Protein AF-A0A2S8RAQ9-F1 (afdb_monomer)

Organism: NCBI:txid1677857

Structure (mmCIF, N/CA/C/O backbone):
data_AF-A0A2S8RAQ9-F1
#
_entry.id   AF-A0A2S8RAQ9-F1
#
loop_
_atom_site.group_PDB
_atom_site.id
_atom_site.type_symbol
_atom_site.label_atom_id
_atom_site.label_alt_id
_atom_site.label_comp_id
_atom_site.label_asym_id
_atom_site.label_entity_id
_atom_site.label_seq_id
_atom_site.pdbx_PDB_ins_code
_atom_site.Cartn_x
_atom_site.Cartn_y
_atom_site.Cartn_z
_atom_site.occupancy
_atom_site.B_iso_or_equiv
_atom_site.auth_seq_id
_atom_site.auth_comp_id
_atom_site.auth_asym_id
_atom_site.auth_atom_id
_atom_site.pdbx_PDB_model_num
ATOM 1 N N . MET A 1 1 ? -43.864 -42.218 4.769 1.00 65.19 1 MET A N 1
ATOM 2 C CA . MET A 1 1 ? -42.475 -41.964 5.238 1.00 65.19 1 MET A CA 1
ATOM 3 C C . MET A 1 1 ? -41.419 -42.006 4.121 1.00 65.19 1 MET A C 1
ATOM 5 O O . MET A 1 1 ? -40.574 -41.120 4.091 1.00 65.19 1 MET A O 1
ATOM 9 N N . LYS A 1 2 ? -41.466 -42.962 3.172 1.00 78.12 2 LYS A N 1
ATOM 10 C CA . LYS A 1 2 ? -40.503 -43.054 2.046 1.00 78.12 2 LYS A CA 1
ATOM 11 C C . LYS A 1 2 ? -40.447 -41.803 1.148 1.00 78.12 2 LYS A C 1
ATOM 13 O O . LYS A 1 2 ? -39.358 -41.382 0.782 1.00 78.12 2 LYS A O 1
ATOM 18 N N . THR A 1 3 ? -41.585 -41.180 0.842 1.00 83.50 3 THR A N 1
ATOM 19 C CA . THR A 1 3 ? -41.654 -40.000 -0.045 1.00 83.50 3 THR A CA 1
ATOM 20 C C . THR A 1 3 ? -40.969 -38.771 0.556 1.00 83.50 3 THR A C 1
ATOM 22 O O . THR A 1 3 ? -40.212 -38.098 -0.130 1.00 83.50 3 THR A O 1
ATOM 25 N N . ARG A 1 4 ? -41.137 -38.536 1.867 1.00 83.06 4 ARG A N 1
ATOM 26 C CA . ARG A 1 4 ? -40.474 -37.428 2.577 1.00 83.06 4 ARG A CA 1
ATOM 27 C C . ARG A 1 4 ? -38.948 -37.574 2.569 1.00 83.06 4 ARG A C 1
ATOM 29 O O . ARG A 1 4 ? -38.259 -36.603 2.298 1.00 83.06 4 ARG A O 1
ATOM 36 N N . LYS A 1 5 ? -38.422 -38.792 2.774 1.00 84.81 5 LYS A N 1
ATOM 37 C CA . LYS A 1 5 ? -36.971 -39.057 2.707 1.00 84.81 5 LYS A CA 1
ATOM 38 C C . LYS A 1 5 ? -36.386 -38.786 1.313 1.00 84.81 5 LYS A C 1
ATOM 40 O O . LYS A 1 5 ? -35.294 -38.242 1.221 1.00 84.81 5 LYS A O 1
ATOM 45 N N . LYS A 1 6 ? -37.118 -39.118 0.241 1.00 86.00 6 LYS A N 1
ATOM 46 C CA . LYS A 1 6 ? -36.695 -38.836 -1.143 1.00 86.00 6 LYS A CA 1
ATOM 47 C C . LYS A 1 6 ? -36.661 -37.337 -1.451 1.00 86.00 6 LYS A C 1
ATOM 49 O O . LYS A 1 6 ? -35.699 -36.877 -2.049 1.00 86.00 6 LYS A O 1
ATOM 54 N N . ILE A 1 7 ? -37.674 -36.589 -1.008 1.00 89.12 7 ILE A N 1
ATOM 55 C CA . ILE A 1 7 ? -37.733 -35.131 -1.195 1.00 89.12 7 ILE A CA 1
ATOM 56 C C . ILE A 1 7 ? -36.578 -34.447 -0.452 1.00 89.12 7 ILE A C 1
ATOM 58 O O . ILE A 1 7 ? -35.885 -33.624 -1.036 1.00 89.12 7 ILE A O 1
ATOM 62 N N . VAL A 1 8 ? -36.317 -34.835 0.801 1.00 87.69 8 VAL A N 1
ATOM 63 C CA . VAL A 1 8 ? -35.205 -34.277 1.591 1.00 87.69 8 VAL A CA 1
ATOM 64 C C . VAL A 1 8 ? -33.848 -34.573 0.945 1.00 87.69 8 VAL A C 1
ATOM 66 O O . VAL A 1 8 ? -33.023 -33.671 0.841 1.00 87.69 8 VAL A O 1
ATOM 69 N N . ALA A 1 9 ? -33.624 -35.799 0.459 1.00 87.75 9 ALA A N 1
ATOM 70 C CA . ALA A 1 9 ? -32.389 -36.144 -0.243 1.00 87.75 9 ALA A CA 1
ATOM 71 C C . ALA A 1 9 ? -32.202 -35.315 -1.526 1.00 87.75 9 ALA A C 1
ATOM 73 O O . ALA A 1 9 ? -31.120 -34.787 -1.747 1.00 87.75 9 ALA A O 1
ATOM 74 N N . MET A 1 10 ? -33.261 -35.139 -2.324 1.00 91.06 10 MET A N 1
ATOM 75 C CA . MET A 1 10 ? -33.218 -34.347 -3.559 1.00 91.06 10 MET A CA 1
ATOM 76 C C . MET A 1 10 ? -32.916 -32.864 -3.294 1.00 91.06 10 MET A C 1
ATOM 78 O O . MET A 1 10 ? -32.117 -32.268 -4.011 1.00 91.06 10 MET A O 1
ATOM 82 N N . LEU A 1 11 ? -33.506 -32.284 -2.243 1.00 89.94 11 LEU A N 1
ATOM 83 C CA . LEU A 1 11 ? -33.225 -30.906 -1.826 1.00 89.94 11 LEU A CA 1
ATOM 84 C C . LEU A 1 11 ? -31.778 -30.737 -1.345 1.00 89.94 11 LEU A C 1
ATOM 86 O O . LEU A 1 11 ? -31.137 -29.752 -1.698 1.00 89.94 11 LEU A O 1
ATOM 90 N N . LEU A 1 12 ? -31.243 -31.708 -0.597 1.00 87.69 12 LEU A N 1
ATOM 91 C CA . LEU A 1 12 ? -29.836 -31.713 -0.183 1.00 87.69 12 LEU A CA 1
ATOM 92 C C . LEU A 1 12 ? -28.890 -31.789 -1.385 1.00 87.69 12 LEU A C 1
ATOM 94 O O . LEU A 1 12 ? -27.921 -31.040 -1.438 1.00 87.69 12 LEU A O 1
ATOM 98 N N . THR A 1 13 ? -29.173 -32.647 -2.369 1.00 88.62 13 THR A N 1
ATOM 99 C CA . THR A 1 13 ? -28.348 -32.738 -3.584 1.00 88.62 13 THR A CA 1
ATOM 100 C C . THR A 1 13 ? -28.379 -31.435 -4.380 1.00 88.62 13 THR A C 1
ATOM 102 O O . THR A 1 13 ? -27.329 -30.965 -4.807 1.00 88.62 13 THR A O 1
ATOM 105 N N . LEU A 1 14 ? -29.555 -30.818 -4.534 1.00 89.44 14 LEU A N 1
ATOM 106 C CA . LEU A 1 14 ? -29.687 -29.526 -5.209 1.00 89.44 14 LEU A CA 1
ATOM 107 C C . LEU A 1 14 ? -28.897 -28.429 -4.482 1.00 89.44 14 LEU A C 1
ATOM 109 O O . LEU A 1 14 ? -28.189 -27.665 -5.127 1.00 89.44 14 LEU A O 1
ATOM 113 N N . LEU A 1 15 ? -28.963 -28.388 -3.149 1.00 88.12 15 LEU A N 1
ATOM 114 C CA . LEU A 1 15 ? -28.221 -27.417 -2.346 1.00 88.12 15 LEU A CA 1
ATOM 115 C C . LEU A 1 15 ? -26.703 -27.588 -2.507 1.00 88.12 15 LEU A C 1
ATOM 117 O O . LEU A 1 15 ? -26.005 -26.599 -2.701 1.00 88.12 15 LEU A O 1
ATOM 121 N N . VAL A 1 16 ? -26.198 -28.826 -2.514 1.00 86.75 16 VAL A N 1
ATOM 122 C CA . VAL A 1 16 ? -24.772 -29.109 -2.760 1.00 86.75 16 VAL A CA 1
ATOM 123 C C . VAL A 1 16 ? -24.348 -28.667 -4.163 1.00 86.75 16 VAL A C 1
ATOM 125 O O . VAL A 1 16 ? -23.303 -28.038 -4.306 1.00 86.75 16 VAL A O 1
ATOM 128 N N . VAL A 1 17 ? -25.160 -28.935 -5.192 1.00 86.31 17 VAL A N 1
ATOM 129 C CA . VAL A 1 17 ? -24.875 -28.492 -6.568 1.00 86.31 17 VAL A CA 1
ATOM 130 C C . VAL A 1 17 ? -24.874 -26.965 -6.672 1.00 86.31 17 VAL A C 1
ATOM 132 O O . VAL A 1 17 ? -23.982 -26.410 -7.306 1.00 86.31 17 VAL A O 1
ATOM 135 N N . CYS A 1 18 ? -25.812 -26.273 -6.019 1.00 85.00 18 CYS A N 1
ATOM 136 C CA . CYS A 1 18 ? -25.839 -24.809 -5.991 1.00 85.00 18 CYS A CA 1
ATOM 137 C C . CYS A 1 18 ? -24.606 -24.225 -5.287 1.00 85.00 18 CYS A C 1
ATOM 139 O O . CYS A 1 18 ? -24.001 -23.290 -5.805 1.00 85.00 18 CYS A O 1
ATOM 141 N N . VAL A 1 19 ? -24.200 -24.793 -4.145 1.00 81.19 19 VAL A N 1
ATOM 142 C CA . VAL A 1 19 ? -23.005 -24.348 -3.410 1.00 81.19 19 VAL A CA 1
ATOM 143 C C . VAL A 1 19 ? -21.745 -24.567 -4.252 1.00 81.19 19 VAL A C 1
ATOM 145 O O . VAL A 1 19 ? -20.990 -23.623 -4.469 1.00 81.19 19 VAL A O 1
ATOM 148 N N . LEU A 1 20 ? -21.543 -25.763 -4.813 1.00 79.38 20 LEU A N 1
ATOM 149 C CA . LEU A 1 20 ? -20.386 -26.044 -5.674 1.00 79.38 20 LEU A CA 1
ATOM 150 C C . LEU A 1 20 ? -20.381 -25.184 -6.945 1.00 79.38 20 LEU A C 1
ATOM 152 O O . LEU A 1 20 ? -19.330 -24.689 -7.344 1.00 79.38 20 LEU A O 1
ATOM 156 N N . GLY A 1 21 ? -21.551 -24.963 -7.549 1.00 74.88 21 GLY A N 1
ATOM 157 C CA . GLY A 1 21 ? -21.710 -24.084 -8.705 1.00 74.88 21 GLY A CA 1
ATOM 158 C C . GLY A 1 21 ? -21.347 -22.632 -8.391 1.00 74.88 21 GLY A C 1
ATOM 159 O O . GLY A 1 21 ? -20.636 -22.008 -9.173 1.00 74.88 21 GLY A O 1
ATOM 160 N N . SER A 1 22 ? -21.771 -22.112 -7.231 1.00 72.38 22 SER A N 1
ATOM 161 C CA . SER A 1 22 ? -21.399 -20.760 -6.794 1.00 72.38 22 SER A CA 1
ATOM 162 C C . SER A 1 22 ? -19.897 -20.617 -6.555 1.00 72.38 22 SER A C 1
ATOM 164 O O . SER A 1 22 ? -19.314 -19.653 -7.037 1.00 72.38 22 SER A O 1
ATOM 166 N N . ILE A 1 23 ? -19.256 -21.608 -5.920 1.00 72.75 23 ILE A N 1
ATOM 167 C CA . ILE A 1 23 ? -17.802 -21.616 -5.704 1.00 72.75 23 ILE A CA 1
ATOM 168 C C . ILE A 1 23 ? -17.073 -21.597 -7.052 1.00 72.75 23 ILE A C 1
ATOM 170 O O . ILE A 1 23 ? -16.227 -20.737 -7.280 1.00 72.75 23 ILE A O 1
ATOM 174 N N . PHE A 1 24 ? -17.450 -22.485 -7.976 1.00 71.50 24 PHE A N 1
ATOM 175 C CA . PHE A 1 24 ? -16.822 -22.566 -9.296 1.00 71.50 24 PHE A CA 1
ATOM 176 C C . PHE A 1 24 ? -16.966 -21.265 -10.098 1.00 71.50 24 PHE A C 1
ATOM 178 O O . PHE A 1 24 ? -15.998 -20.804 -10.702 1.00 71.50 24 PHE A O 1
ATOM 185 N N . LEU A 1 25 ? -18.151 -20.642 -10.069 1.00 62.09 25 LEU A N 1
ATOM 186 C CA . LEU A 1 25 ? -18.385 -19.371 -10.750 1.00 62.09 25 LEU A CA 1
ATOM 187 C C . LEU A 1 25 ? -17.529 -18.247 -10.148 1.00 62.09 25 LEU A C 1
ATOM 189 O O . LEU A 1 25 ? -16.914 -17.504 -10.906 1.00 62.09 25 LEU A O 1
ATOM 193 N N . THR A 1 26 ? -17.429 -18.170 -8.814 1.00 65.44 26 THR A N 1
ATOM 194 C CA . THR A 1 26 ? -16.569 -17.178 -8.146 1.00 65.44 26 THR A CA 1
ATOM 195 C C . THR A 1 26 ? -15.088 -17.375 -8.467 1.00 65.44 26 THR A C 1
ATOM 197 O O . THR A 1 26 ? -14.383 -16.402 -8.705 1.00 65.44 26 THR A O 1
ATOM 200 N N . THR A 1 27 ? -14.607 -18.621 -8.559 1.00 66.75 27 THR A N 1
ATOM 201 C CA . THR A 1 27 ? -13.206 -18.895 -8.918 1.00 66.75 27 THR A CA 1
ATOM 202 C C . THR A 1 27 ? -12.886 -18.437 -10.342 1.00 66.75 27 THR A C 1
ATOM 204 O O . THR A 1 27 ? -11.851 -17.812 -10.562 1.00 66.75 27 THR A O 1
ATOM 207 N N . LEU A 1 28 ? -13.783 -18.695 -11.302 1.00 63.06 28 LEU A N 1
ATOM 208 C CA . LEU A 1 28 ? -13.595 -18.269 -12.692 1.00 63.06 28 LEU A CA 1
ATOM 209 C C . LEU A 1 28 ? -13.577 -16.744 -12.841 1.00 63.06 28 LEU A C 1
ATOM 211 O O . LEU A 1 28 ? -12.737 -16.218 -13.571 1.00 63.06 28 LEU A O 1
ATOM 215 N N . THR A 1 29 ? -14.474 -16.029 -12.153 1.00 63.75 29 THR A N 1
ATOM 216 C CA . THR A 1 29 ? -14.504 -14.560 -12.212 1.00 63.75 29 THR A CA 1
ATOM 217 C C . THR A 1 29 ? -13.233 -13.955 -11.622 1.00 63.75 29 THR A C 1
ATOM 219 O O . THR A 1 29 ? -12.607 -13.124 -12.277 1.00 63.75 29 THR A O 1
ATOM 222 N N . THR A 1 30 ? -12.785 -14.439 -10.457 1.00 65.69 30 THR A N 1
ATOM 223 C CA . THR A 1 30 ? -11.563 -13.946 -9.804 1.00 65.69 30 THR A CA 1
ATOM 224 C C . THR A 1 30 ? -10.313 -14.211 -10.645 1.00 65.69 30 THR A C 1
ATOM 226 O O . THR A 1 30 ? -9.451 -13.341 -10.731 1.00 65.69 30 THR A O 1
ATOM 229 N N . GLN A 1 31 ? -10.218 -15.367 -11.312 1.00 68.50 31 GLN A N 1
ATOM 230 C CA . GLN A 1 31 ? -9.084 -15.668 -12.193 1.00 68.50 31 GLN A CA 1
ATOM 231 C C . GLN A 1 31 ? -9.046 -14.737 -13.416 1.00 68.50 31 GLN A C 1
ATOM 233 O O . GLN A 1 31 ? -7.986 -14.234 -13.774 1.00 68.50 31 GLN A O 1
ATOM 238 N N . SER A 1 32 ? -10.204 -14.451 -14.025 1.00 73.12 32 SER A N 1
ATOM 239 C CA . SER A 1 32 ? -10.272 -13.556 -15.189 1.00 73.12 32 SER A CA 1
ATOM 240 C C . SER A 1 32 ? -9.899 -12.103 -14.869 1.00 73.12 32 SER A C 1
ATOM 242 O O . SER A 1 32 ? -9.271 -11.433 -15.690 1.00 73.12 32 SER A O 1
ATOM 244 N N . GLU A 1 33 ? -10.258 -11.617 -13.677 1.00 70.94 33 GLU A N 1
ATOM 245 C CA . GLU A 1 33 ? -9.860 -10.285 -13.216 1.00 70.94 33 GLU A CA 1
ATOM 246 C C . GLU A 1 33 ? -8.367 -10.247 -12.881 1.00 70.94 33 GLU A C 1
ATOM 248 O O . GLU A 1 33 ? -7.674 -9.332 -13.321 1.00 70.94 33 GLU A O 1
ATOM 253 N N . ASP A 1 34 ? -7.847 -11.264 -12.187 1.00 74.69 34 ASP A N 1
ATOM 254 C CA . ASP A 1 34 ? -6.421 -11.372 -11.864 1.00 74.69 34 ASP A CA 1
ATOM 255 C C . ASP A 1 34 ? -5.527 -11.313 -13.111 1.00 74.69 34 ASP A C 1
ATOM 257 O O . ASP A 1 34 ? -4.574 -10.530 -13.169 1.00 74.69 34 ASP A O 1
ATOM 261 N N . ASP A 1 35 ? -5.895 -12.067 -14.148 1.00 82.19 35 ASP A N 1
ATOM 262 C CA . ASP A 1 35 ? -5.195 -12.064 -15.431 1.00 82.19 35 ASP A CA 1
ATOM 263 C C . ASP A 1 35 ? -5.210 -10.672 -16.088 1.00 82.19 35 ASP A C 1
ATOM 265 O O . ASP A 1 35 ? -4.231 -10.273 -16.727 1.00 82.19 35 ASP A O 1
ATOM 269 N N . SER A 1 36 ? -6.287 -9.897 -15.909 1.00 88.62 36 SER A N 1
ATOM 270 C CA . SER A 1 36 ? -6.400 -8.532 -16.438 1.00 88.62 36 SER A CA 1
ATOM 271 C C . SER A 1 36 ? -5.459 -7.558 -15.728 1.00 88.62 36 SER A C 1
ATOM 273 O O . SER A 1 36 ? -4.727 -6.826 -16.396 1.00 88.62 36 SER A O 1
ATOM 275 N N . TYR A 1 37 ? -5.441 -7.550 -14.393 1.00 89.75 37 TYR A N 1
ATOM 276 C CA . TYR A 1 37 ? -4.541 -6.690 -13.615 1.00 89.75 37 TYR A CA 1
ATOM 277 C C . TYR A 1 37 ? -3.073 -7.025 -13.893 1.00 89.75 37 TYR A C 1
ATOM 279 O O . TYR A 1 37 ? -2.284 -6.145 -14.244 1.00 89.75 37 TYR A O 1
ATOM 287 N N . ARG A 1 38 ? -2.709 -8.311 -13.842 1.00 92.62 38 ARG A N 1
ATOM 288 C CA . ARG A 1 38 ? -1.349 -8.763 -14.160 1.00 92.62 38 ARG A CA 1
ATOM 289 C C . ARG A 1 38 ? -0.923 -8.345 -15.564 1.00 92.62 38 ARG A C 1
ATOM 291 O O . ARG A 1 38 ? 0.207 -7.903 -15.765 1.00 92.62 38 ARG A O 1
ATOM 298 N N . LYS A 1 39 ? -1.822 -8.466 -16.543 1.00 94.56 39 LYS A N 1
ATOM 299 C CA . LYS A 1 39 ? -1.558 -8.050 -17.922 1.00 94.56 39 LYS A CA 1
ATOM 300 C C . LYS A 1 39 ? -1.294 -6.547 -18.016 1.00 94.56 39 LYS A C 1
ATOM 302 O O . LYS A 1 39 ? -0.293 -6.167 -18.615 1.00 94.56 39 LYS A O 1
ATOM 307 N N . ILE A 1 40 ? -2.142 -5.712 -17.410 1.00 95.75 40 ILE A N 1
ATOM 308 C CA . ILE A 1 40 ? -1.961 -4.251 -17.406 1.00 95.75 40 ILE A CA 1
ATOM 309 C C . ILE A 1 40 ? -0.618 -3.883 -16.766 1.00 95.75 40 ILE A C 1
ATOM 311 O O . ILE A 1 40 ? 0.139 -3.095 -17.335 1.00 95.75 40 ILE A O 1
ATOM 315 N N . PHE A 1 41 ? -0.293 -4.492 -15.625 1.00 96.62 41 PHE A N 1
ATOM 316 C CA . PHE A 1 41 ? 0.982 -4.279 -14.951 1.00 96.62 41 PHE A CA 1
ATOM 317 C C . PHE A 1 41 ? 2.173 -4.645 -15.843 1.00 96.62 41 PHE A C 1
ATOM 319 O O . PHE A 1 41 ? 3.049 -3.815 -16.079 1.00 96.62 41 PHE A O 1
ATOM 326 N N . ASN A 1 42 ? 2.174 -5.853 -16.413 1.00 96.69 42 ASN A N 1
ATOM 327 C CA . ASN A 1 42 ? 3.250 -6.322 -17.285 1.00 96.69 42 ASN A CA 1
ATOM 328 C C . ASN A 1 42 ? 3.420 -5.431 -18.525 1.00 96.69 42 ASN A C 1
ATOM 330 O O . ASN A 1 42 ? 4.545 -5.138 -18.923 1.00 96.69 42 ASN A O 1
ATOM 334 N N . GLU A 1 43 ? 2.322 -4.952 -19.117 1.00 97.62 43 GLU A N 1
ATOM 335 C CA . GLU A 1 43 ? 2.373 -4.004 -20.235 1.00 97.62 43 GLU A CA 1
ATOM 336 C C . GLU A 1 43 ? 3.046 -2.681 -19.841 1.00 97.62 43 GLU A C 1
ATOM 338 O O . GLU A 1 43 ? 3.823 -2.133 -20.626 1.00 97.62 43 GLU A O 1
ATOM 343 N N . LYS A 1 44 ? 2.779 -2.161 -18.635 1.00 97.50 44 LYS A N 1
ATOM 344 C CA . LYS A 1 44 ? 3.442 -0.953 -18.117 1.00 97.50 44 LYS A CA 1
ATOM 345 C C . LYS A 1 44 ? 4.925 -1.188 -17.842 1.00 97.50 44 LYS A C 1
ATOM 347 O O . LYS A 1 44 ? 5.744 -0.366 -18.249 1.00 97.50 44 LYS A O 1
ATOM 352 N N . ILE A 1 45 ? 5.277 -2.324 -17.236 1.00 97.75 45 ILE A N 1
ATOM 353 C CA . ILE A 1 45 ? 6.673 -2.711 -16.996 1.00 97.75 45 ILE A CA 1
ATOM 354 C C . ILE A 1 45 ? 7.460 -2.798 -18.304 1.00 97.75 45 ILE A C 1
ATOM 356 O O . ILE A 1 45 ? 8.548 -2.233 -18.401 1.00 97.75 45 ILE A O 1
ATOM 360 N N . GLU A 1 46 ? 6.929 -3.468 -19.326 1.00 97.56 46 GLU A N 1
ATOM 361 C CA . GLU A 1 46 ? 7.650 -3.619 -20.592 1.00 97.56 46 GLU A CA 1
ATOM 362 C C . GLU A 1 46 ? 7.799 -2.288 -21.338 1.00 97.56 46 GLU A C 1
ATOM 364 O O . GLU A 1 46 ? 8.890 -1.993 -21.832 1.00 97.56 46 GLU A O 1
ATOM 369 N N . LYS A 1 47 ? 6.769 -1.429 -21.332 1.00 97.19 47 LYS A N 1
ATOM 370 C CA . LYS A 1 47 ? 6.877 -0.061 -21.872 1.00 97.19 47 LYS A CA 1
ATOM 371 C C . LYS A 1 47 ? 7.956 0.751 -21.159 1.00 97.19 47 LYS A C 1
ATOM 373 O O . LYS A 1 47 ? 8.761 1.412 -21.811 1.00 97.19 47 LYS A O 1
ATOM 378 N N . TRP A 1 48 ? 8.009 0.674 -19.832 1.00 96.38 48 TRP A N 1
ATOM 379 C CA . TRP A 1 48 ? 9.027 1.358 -19.040 1.00 96.38 48 TRP A CA 1
ATOM 380 C C . TRP A 1 48 ? 10.441 0.839 -19.324 1.00 96.38 48 TRP A C 1
ATOM 382 O O . TRP A 1 48 ? 11.362 1.633 -19.533 1.00 96.38 48 TRP A O 1
ATOM 392 N N . LYS A 1 49 ? 10.622 -0.484 -19.412 1.00 95.44 49 LYS A N 1
ATOM 393 C CA . LYS A 1 49 ? 11.900 -1.099 -19.802 1.00 95.44 49 LYS A CA 1
ATOM 394 C C . LYS A 1 49 ? 12.347 -0.645 -21.186 1.00 95.44 49 LYS A C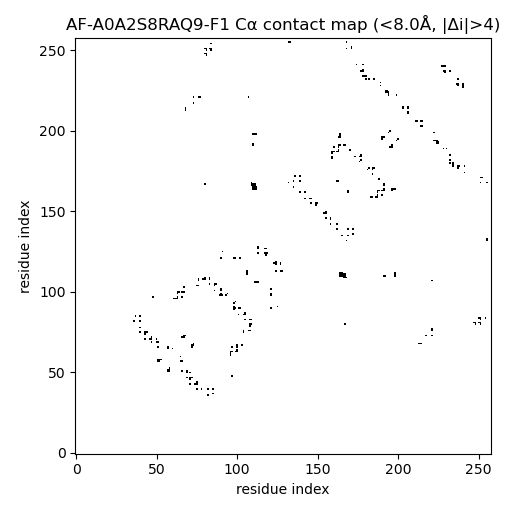 1
ATOM 396 O O . LYS A 1 49 ? 13.521 -0.334 -21.379 1.00 95.44 49 LYS A O 1
ATOM 401 N N . GLU A 1 50 ? 11.434 -0.610 -22.151 1.00 95.81 50 GLU A N 1
ATOM 402 C CA . GLU A 1 50 ? 11.720 -0.143 -23.507 1.00 95.81 50 GLU A CA 1
ATOM 403 C C . GLU A 1 50 ? 12.141 1.333 -23.517 1.00 95.81 50 GLU A C 1
ATOM 405 O O . GLU A 1 50 ? 13.175 1.668 -24.099 1.00 95.81 50 GLU A O 1
ATOM 410 N N . ALA A 1 51 ? 11.418 2.200 -22.803 1.00 92.81 51 ALA A N 1
ATOM 411 C CA . ALA A 1 51 ? 11.768 3.613 -22.666 1.00 92.81 51 ALA A CA 1
ATOM 412 C C . ALA A 1 51 ? 13.161 3.810 -22.040 1.00 92.81 51 ALA A C 1
ATOM 414 O O . ALA A 1 51 ? 13.966 4.597 -22.545 1.00 92.81 51 ALA A O 1
ATOM 415 N N . CYS A 1 52 ? 13.490 3.044 -20.995 1.00 91.94 52 CYS A N 1
ATOM 416 C CA . CYS A 1 52 ? 14.811 3.071 -20.364 1.00 91.94 52 CYS A CA 1
ATOM 417 C C . CYS A 1 52 ? 15.926 2.615 -21.317 1.00 91.94 52 CYS A C 1
ATOM 419 O O . CYS A 1 52 ? 16.974 3.254 -21.385 1.00 91.94 52 CYS A O 1
ATOM 421 N N . ARG A 1 53 ? 15.704 1.533 -22.077 1.00 91.44 53 ARG A N 1
ATOM 422 C CA . ARG A 1 53 ? 16.679 1.005 -23.052 1.00 91.44 53 ARG A CA 1
ATOM 423 C C . ARG A 1 53 ? 16.922 1.968 -24.212 1.00 91.44 53 ARG A C 1
ATOM 425 O O . ARG A 1 53 ? 18.055 2.098 -24.665 1.00 91.44 53 ARG A O 1
ATOM 432 N N . ASN A 1 54 ? 15.874 2.648 -24.672 1.00 91.44 54 ASN A N 1
ATOM 433 C CA . ASN A 1 54 ? 15.952 3.601 -25.778 1.00 91.44 54 ASN A CA 1
ATOM 434 C C . ASN A 1 54 ? 16.536 4.959 -25.355 1.00 91.44 54 ASN A C 1
ATOM 436 O O . ASN A 1 54 ? 16.896 5.774 -26.207 1.00 91.44 54 ASN A O 1
ATOM 440 N N . ASN A 1 55 ? 16.674 5.207 -24.050 1.00 88.75 55 ASN A N 1
ATOM 441 C CA . ASN A 1 55 ? 17.298 6.405 -23.515 1.00 88.75 55 ASN A CA 1
ATOM 442 C C . ASN A 1 55 ? 18.766 6.138 -23.152 1.00 88.75 55 ASN A C 1
ATOM 444 O O . ASN A 1 55 ? 19.079 5.637 -22.073 1.00 88.75 55 ASN A O 1
ATOM 448 N N . SER A 1 56 ? 19.677 6.552 -24.036 1.00 83.12 56 SER A N 1
ATOM 449 C CA . SER A 1 56 ? 21.125 6.346 -23.877 1.00 83.12 56 SER A CA 1
ATOM 450 C C . SER A 1 56 ? 21.719 6.961 -22.609 1.00 83.12 56 SER A C 1
ATOM 452 O O . SER A 1 56 ? 22.771 6.517 -22.153 1.00 83.12 56 SER A O 1
ATOM 454 N N . LYS A 1 57 ? 21.066 7.972 -22.019 1.00 82.31 57 LYS A N 1
ATOM 455 C CA . LYS A 1 57 ? 21.490 8.522 -20.729 1.00 82.31 57 LYS A CA 1
ATOM 456 C C . LYS A 1 57 ? 21.155 7.558 -19.598 1.00 82.31 57 LYS A C 1
ATOM 458 O O . LYS A 1 57 ? 21.983 7.382 -18.724 1.00 82.31 57 LYS A O 1
ATOM 463 N N . ILE A 1 58 ? 19.985 6.919 -19.627 1.00 80.25 58 ILE A N 1
ATOM 464 C CA . ILE A 1 58 ? 19.503 6.021 -18.566 1.00 80.25 58 ILE A CA 1
ATOM 465 C C . ILE A 1 58 ? 20.190 4.655 -18.644 1.00 80.25 58 ILE A C 1
ATOM 467 O O . ILE A 1 58 ? 20.650 4.138 -17.628 1.00 80.25 58 ILE A O 1
ATOM 471 N N . SER A 1 59 ? 20.320 4.099 -19.851 1.00 74.75 59 SER A N 1
ATOM 472 C CA . SER A 1 59 ? 20.814 2.735 -20.081 1.00 74.75 59 SER A CA 1
ATOM 473 C C . SER A 1 59 ? 22.256 2.483 -19.618 1.00 74.75 59 SER A C 1
ATOM 475 O O . SER A 1 59 ? 22.683 1.334 -19.550 1.00 74.75 59 SER A O 1
ATOM 477 N N . LEU A 1 60 ? 23.026 3.542 -19.350 1.00 75.19 60 LEU A N 1
ATOM 478 C CA . LEU A 1 60 ? 24.419 3.462 -18.902 1.00 75.19 60 LEU A CA 1
ATOM 479 C C . LEU A 1 60 ? 24.568 3.450 -17.373 1.00 75.19 60 LEU A C 1
ATOM 481 O O . LEU A 1 60 ? 25.673 3.236 -16.876 1.00 75.19 60 LEU A O 1
ATOM 485 N N . TYR A 1 61 ? 23.489 3.679 -16.621 1.00 74.31 61 TYR A N 1
ATOM 486 C CA . TYR A 1 61 ? 23.544 3.706 -15.164 1.00 74.31 61 TYR A CA 1
ATOM 487 C C . TYR A 1 61 ? 23.342 2.322 -14.545 1.00 74.31 61 TYR A C 1
ATOM 489 O O . TYR A 1 61 ? 22.456 1.558 -14.932 1.00 74.31 61 TYR A O 1
ATOM 497 N N . SER A 1 62 ? 24.144 2.042 -13.517 1.00 70.38 62 SER A N 1
ATOM 498 C CA . SER A 1 62 ? 24.127 0.804 -12.730 1.00 70.38 62 SER A CA 1
ATOM 499 C C . SER A 1 62 ? 23.277 0.878 -11.454 1.00 70.38 62 SER A C 1
ATOM 501 O O . SER A 1 62 ? 23.255 -0.082 -10.689 1.00 70.38 62 SER A O 1
ATOM 503 N N . TYR A 1 63 ? 22.597 2.000 -11.203 1.00 75.69 63 TYR A N 1
ATOM 504 C CA . TYR A 1 63 ? 21.749 2.221 -10.026 1.00 75.69 63 TYR A CA 1
ATOM 505 C C . TYR A 1 63 ? 20.343 2.681 -10.440 1.00 75.69 63 TYR A C 1
ATOM 507 O O . TYR A 1 63 ? 20.148 3.152 -11.559 1.00 75.69 63 TYR A O 1
ATOM 515 N N . SER A 1 64 ? 19.357 2.530 -9.552 1.00 77.12 64 SER A N 1
ATOM 516 C CA . SER A 1 64 ? 17.919 2.675 -9.850 1.00 77.12 64 SER A CA 1
ATOM 517 C C . SER A 1 64 ? 17.444 4.119 -10.068 1.00 77.12 64 SER A C 1
ATOM 519 O O . SER A 1 64 ? 16.444 4.335 -10.751 1.00 77.12 64 SER A O 1
ATOM 521 N N . GLY A 1 65 ? 18.165 5.114 -9.545 1.00 78.06 65 GLY A N 1
ATOM 522 C CA . GLY A 1 65 ? 17.755 6.527 -9.545 1.00 78.06 65 GLY A CA 1
ATOM 523 C C . GLY A 1 65 ? 17.331 7.110 -10.908 1.00 78.06 65 GLY A C 1
ATOM 524 O O . GLY A 1 65 ? 16.340 7.831 -10.966 1.00 78.06 65 GLY A O 1
ATOM 525 N N . PRO A 1 66 ? 18.018 6.824 -12.027 1.00 82.62 66 PRO A N 1
ATOM 526 C CA . PRO A 1 66 ? 17.630 7.326 -13.347 1.00 82.62 66 PRO A CA 1
ATOM 527 C C . PRO A 1 66 ? 16.398 6.625 -13.928 1.00 82.62 66 PRO A C 1
ATOM 529 O O . PRO A 1 66 ? 15.663 7.237 -14.698 1.00 82.62 66 PRO A O 1
ATOM 532 N N . TYR A 1 67 ? 16.143 5.371 -13.547 1.00 85.00 67 TYR A N 1
ATOM 533 C CA . TYR A 1 67 ? 15.010 4.579 -14.039 1.00 85.00 67 TYR A CA 1
ATOM 534 C C . TYR A 1 67 ? 13.679 5.102 -13.483 1.00 85.00 67 TYR A C 1
ATOM 536 O O . TYR A 1 67 ? 12.684 5.181 -14.208 1.00 85.00 67 TYR A O 1
ATOM 544 N N . ILE A 1 68 ? 13.687 5.530 -12.218 1.00 85.81 68 ILE A N 1
ATOM 545 C CA . ILE A 1 68 ? 12.513 6.068 -11.513 1.00 85.81 68 ILE A CA 1
ATOM 546 C C . ILE A 1 68 ? 12.177 7.523 -11.890 1.00 85.81 68 ILE A C 1
ATOM 548 O O . ILE A 1 68 ? 11.131 8.036 -11.514 1.00 85.81 68 ILE A O 1
ATOM 552 N N . LYS A 1 69 ? 13.030 8.182 -12.688 1.00 83.12 69 LYS A N 1
ATOM 553 C CA . LYS A 1 69 ? 12.807 9.535 -13.238 1.00 83.12 69 LYS A CA 1
ATOM 554 C C . LYS A 1 69 ? 12.149 9.525 -14.625 1.00 83.12 69 LYS A C 1
ATOM 556 O O . LYS A 1 69 ? 12.173 10.529 -15.328 1.00 83.12 69 LYS A O 1
ATOM 561 N N . THR A 1 70 ? 11.632 8.389 -15.074 1.00 85.00 70 THR A N 1
ATOM 562 C CA . THR A 1 70 ? 10.954 8.297 -16.375 1.00 85.00 70 THR A CA 1
ATOM 563 C C . THR A 1 70 ? 9.464 8.560 -16.221 1.00 85.00 70 THR A C 1
ATOM 565 O O . THR A 1 70 ? 8.876 8.258 -15.182 1.00 85.00 70 THR A O 1
ATOM 568 N N . LYS A 1 71 ? 8.832 9.074 -17.280 1.00 88.50 71 LYS A N 1
ATOM 569 C CA . LYS A 1 71 ? 7.374 9.218 -17.316 1.00 88.50 71 LYS A CA 1
ATOM 570 C C . LYS A 1 71 ? 6.701 7.854 -17.133 1.00 88.50 71 LYS A C 1
ATOM 572 O O . LYS A 1 71 ? 5.730 7.737 -16.400 1.00 88.50 71 LYS A O 1
ATOM 577 N N . GLU A 1 72 ? 7.246 6.826 -17.773 1.00 93.38 72 GLU A N 1
ATOM 578 C CA . GLU A 1 72 ? 6.726 5.464 -17.748 1.00 93.38 72 GLU A CA 1
ATOM 579 C C . GLU A 1 72 ? 6.798 4.835 -16.349 1.00 93.38 72 GLU A C 1
ATOM 581 O O . GLU A 1 72 ? 5.917 4.056 -15.997 1.00 93.38 72 GLU A O 1
ATOM 586 N N . PHE A 1 73 ? 7.786 5.204 -15.523 1.00 91.38 73 PHE A N 1
ATOM 587 C CA . PHE A 1 73 ? 7.781 4.838 -14.105 1.00 91.38 73 PHE A CA 1
ATOM 588 C C . PHE A 1 73 ? 6.631 5.510 -13.349 1.00 91.38 73 PHE A C 1
ATOM 590 O O . PHE A 1 73 ? 5.936 4.848 -12.582 1.00 91.38 73 PHE A O 1
ATOM 597 N N . GLY A 1 74 ? 6.380 6.796 -13.611 1.00 87.31 74 GLY A N 1
ATOM 598 C CA . GLY A 1 74 ? 5.206 7.498 -13.085 1.00 87.31 74 GLY A CA 1
ATOM 599 C C . GLY A 1 74 ? 3.900 6.777 -13.432 1.00 87.31 74 GLY A C 1
ATOM 600 O O . GLY A 1 74 ? 3.075 6.562 -12.554 1.00 87.31 74 GLY A O 1
ATOM 601 N N . GLU A 1 75 ? 3.765 6.282 -14.666 1.00 91.50 75 GLU A N 1
ATOM 602 C CA . GLU A 1 75 ? 2.596 5.497 -15.090 1.00 91.50 75 GLU A CA 1
ATOM 603 C C . GLU A 1 75 ? 2.443 4.153 -14.352 1.00 91.50 75 GLU A C 1
ATOM 605 O O . GLU A 1 75 ? 1.336 3.619 -14.302 1.00 91.50 75 GLU A O 1
ATOM 610 N N . ILE A 1 76 ? 3.529 3.577 -13.817 1.00 93.75 76 ILE A N 1
ATOM 611 C CA . ILE A 1 76 ? 3.474 2.388 -12.950 1.00 93.75 76 ILE A CA 1
ATOM 612 C C . ILE A 1 76 ? 2.991 2.783 -11.556 1.00 93.75 76 ILE A C 1
ATOM 614 O O . ILE A 1 76 ? 2.171 2.078 -10.978 1.00 93.75 76 ILE A O 1
ATOM 618 N N . VAL A 1 77 ? 3.468 3.907 -11.019 1.00 89.75 77 VAL A N 1
ATOM 619 C CA . VAL A 1 77 ? 3.006 4.418 -9.722 1.00 89.75 77 VAL A CA 1
ATOM 620 C C . VAL A 1 77 ? 1.518 4.770 -9.788 1.00 89.75 77 VAL A C 1
ATOM 622 O O . VAL A 1 77 ? 0.758 4.346 -8.927 1.00 89.75 77 VAL A O 1
ATOM 625 N N . GLU A 1 78 ? 1.073 5.433 -10.857 1.00 89.25 78 GLU A N 1
ATOM 626 C CA . GLU A 1 78 ? -0.333 5.791 -11.105 1.00 89.25 78 GLU A CA 1
ATOM 627 C C . GLU A 1 78 ? -1.293 4.593 -11.167 1.00 89.25 78 GLU A C 1
ATOM 629 O O . GLU A 1 78 ? -2.503 4.787 -11.061 1.00 89.25 78 GLU A O 1
ATOM 634 N N . LEU A 1 79 ? -0.785 3.362 -11.317 1.00 91.38 79 LEU A N 1
ATOM 635 C CA . LEU A 1 79 ? -1.612 2.161 -11.195 1.00 91.38 79 LEU A CA 1
ATOM 636 C C . LEU A 1 79 ? -2.248 2.035 -9.804 1.00 91.38 79 LEU A C 1
ATOM 638 O O . LEU A 1 79 ? -3.317 1.450 -9.697 1.00 91.38 79 LEU A O 1
ATOM 642 N N . GLY A 1 80 ? -1.625 2.589 -8.762 1.00 89.69 80 GLY A N 1
ATOM 643 C CA . GLY A 1 80 ? -2.209 2.654 -7.430 1.00 89.69 80 GLY A CA 1
ATOM 644 C C . GLY A 1 80 ? -2.063 1.381 -6.596 1.00 89.69 80 GLY A C 1
ATOM 645 O O . GLY A 1 80 ? -1.277 0.470 -6.878 1.00 89.69 80 GLY A O 1
ATOM 646 N N . ILE A 1 81 ? -2.812 1.363 -5.496 1.00 90.56 81 ILE A N 1
ATOM 647 C CA . ILE A 1 81 ? -2.668 0.402 -4.399 1.00 90.56 81 ILE A CA 1
ATOM 648 C C . ILE A 1 81 ? -3.069 -1.010 -4.840 1.00 90.56 81 ILE A C 1
ATOM 650 O O . ILE A 1 81 ? -2.470 -2.003 -4.424 1.00 90.56 81 ILE A O 1
ATOM 654 N N . GLU A 1 82 ? -4.050 -1.111 -5.730 1.00 89.81 82 GLU A N 1
ATOM 655 C CA . GLU A 1 82 ? -4.589 -2.372 -6.219 1.00 89.81 82 GLU A CA 1
ATOM 656 C C . GLU A 1 82 ? -3.563 -3.198 -7.016 1.00 89.81 82 GLU A C 1
ATOM 658 O O . GLU A 1 82 ? -3.729 -4.411 -7.167 1.00 89.81 82 GLU A O 1
ATOM 663 N N . TYR A 1 83 ? -2.461 -2.573 -7.452 1.00 93.88 83 TYR A N 1
ATOM 664 C CA . TYR A 1 83 ? -1.365 -3.239 -8.154 1.00 93.88 83 TYR A CA 1
ATOM 665 C C . TYR A 1 83 ? -0.171 -3.622 -7.271 1.00 93.88 83 TYR A C 1
ATOM 667 O O . TYR A 1 83 ? 0.732 -4.304 -7.762 1.00 93.88 83 TYR A O 1
ATOM 675 N N . LEU A 1 84 ? -0.174 -3.267 -5.978 1.00 93.88 84 LEU A N 1
ATOM 676 C CA . LEU A 1 84 ? 0.890 -3.642 -5.035 1.00 93.88 84 LEU A CA 1
ATOM 677 C C . LEU A 1 84 ? 1.263 -5.134 -5.079 1.00 93.88 84 LEU A C 1
ATOM 679 O O . LEU A 1 84 ? 2.459 -5.416 -5.146 1.00 93.88 84 LEU A O 1
ATOM 683 N N . PRO A 1 85 ? 0.314 -6.098 -5.127 1.00 93.06 85 PRO A N 1
ATOM 684 C CA . PRO A 1 85 ? 0.685 -7.510 -5.159 1.00 93.06 85 PRO A CA 1
ATOM 685 C C . PRO A 1 85 ? 1.552 -7.899 -6.352 1.00 93.06 85 PRO A C 1
ATOM 687 O O . PRO A 1 85 ? 2.481 -8.687 -6.213 1.00 93.06 85 PRO A O 1
ATOM 690 N N . TYR A 1 86 ? 1.277 -7.319 -7.517 1.00 95.19 86 TYR A N 1
ATOM 691 C CA . TYR A 1 86 ? 2.022 -7.615 -8.736 1.00 95.19 86 TYR A CA 1
ATOM 692 C C . TYR A 1 86 ? 3.398 -6.950 -8.731 1.00 95.19 86 TYR A C 1
ATOM 694 O O . TYR A 1 86 ? 4.351 -7.512 -9.268 1.00 95.19 86 TYR A O 1
ATOM 702 N N . MET A 1 87 ? 3.513 -5.774 -8.103 1.00 96.19 87 MET A N 1
ATOM 703 C CA . MET A 1 87 ? 4.801 -5.116 -7.886 1.00 96.19 87 MET A CA 1
ATOM 704 C C . MET A 1 87 ? 5.686 -5.950 -6.960 1.00 96.19 87 MET A C 1
ATOM 706 O O . MET A 1 87 ? 6.829 -6.224 -7.313 1.00 96.19 87 MET A O 1
ATOM 710 N N . GLU A 1 88 ? 5.151 -6.391 -5.817 1.00 95.38 88 GLU A N 1
ATOM 711 C CA . GLU A 1 88 ? 5.869 -7.244 -4.863 1.00 95.38 88 GLU A CA 1
ATOM 712 C C . GLU A 1 88 ? 6.328 -8.550 -5.520 1.00 95.38 88 GLU A C 1
ATOM 714 O O . GLU A 1 88 ? 7.515 -8.869 -5.491 1.00 95.38 88 GLU A O 1
ATOM 719 N N . GLU A 1 89 ? 5.417 -9.257 -6.191 1.00 95.31 89 GLU A N 1
ATOM 720 C CA . GLU A 1 89 ? 5.729 -10.500 -6.900 1.00 95.31 89 GLU A CA 1
ATOM 721 C C . GLU A 1 89 ? 6.820 -10.295 -7.957 1.00 95.31 89 GLU A C 1
ATOM 723 O O . GLU A 1 89 ? 7.783 -11.057 -8.015 1.00 95.31 89 GLU A O 1
ATOM 728 N N . TYR A 1 90 ? 6.745 -9.218 -8.746 1.00 96.88 90 TYR A N 1
ATOM 729 C CA . TYR A 1 90 ? 7.788 -8.909 -9.720 1.00 96.88 90 TYR A CA 1
ATOM 730 C C . TYR A 1 90 ? 9.151 -8.688 -9.052 1.00 96.88 90 TYR A C 1
ATOM 732 O O . TYR A 1 90 ? 10.167 -9.157 -9.572 1.00 96.88 90 TYR A O 1
ATOM 740 N N . ILE A 1 91 ? 9.196 -7.983 -7.917 1.00 96.75 91 ILE A N 1
ATOM 741 C CA . ILE A 1 91 ? 10.437 -7.727 -7.173 1.00 96.75 91 ILE A CA 1
ATOM 742 C C . ILE A 1 91 ? 11.034 -9.033 -6.634 1.00 96.75 91 ILE A C 1
ATOM 744 O O . ILE A 1 91 ? 12.257 -9.223 -6.675 1.00 96.75 91 ILE A O 1
ATOM 748 N N . GLU A 1 92 ? 10.188 -9.939 -6.149 1.00 96.50 92 GLU A N 1
ATOM 749 C CA . GLU A 1 92 ? 10.601 -11.252 -5.654 1.00 96.50 92 GLU A CA 1
ATOM 750 C C . GLU A 1 92 ? 11.143 -12.140 -6.784 1.00 96.50 92 GLU A C 1
ATOM 752 O O . GLU A 1 92 ? 12.229 -12.711 -6.645 1.00 96.50 92 GLU A O 1
ATOM 757 N N . ASP A 1 93 ? 10.457 -12.169 -7.927 1.00 97.06 93 ASP A N 1
ATOM 758 C CA . ASP A 1 93 ? 10.763 -13.071 -9.040 1.00 97.06 93 ASP A CA 1
ATOM 759 C C . ASP A 1 93 ? 11.924 -12.599 -9.932 1.00 97.06 93 ASP A C 1
ATOM 761 O O . ASP A 1 93 ? 12.554 -13.407 -10.622 1.00 97.06 93 ASP A O 1
ATOM 765 N N . ASN A 1 94 ? 12.243 -11.299 -9.941 1.00 95.88 94 ASN A N 1
ATOM 766 C CA . ASN A 1 94 ? 13.210 -10.718 -10.878 1.00 95.88 94 ASN A CA 1
ATOM 767 C C . ASN A 1 94 ? 14.410 -10.099 -10.160 1.00 95.88 94 ASN A C 1
ATOM 769 O O . ASN A 1 94 ? 14.266 -9.270 -9.271 1.00 95.88 94 ASN A O 1
ATOM 773 N N . ASN A 1 95 ? 15.631 -10.432 -10.585 1.00 91.19 95 ASN A N 1
ATOM 774 C CA . ASN A 1 95 ? 16.883 -9.898 -10.017 1.00 91.19 95 ASN A CA 1
ATOM 775 C C . ASN A 1 95 ? 17.494 -8.744 -10.834 1.00 91.19 95 ASN A C 1
ATOM 777 O O . ASN A 1 95 ? 18.696 -8.499 -10.752 1.00 91.19 95 ASN A O 1
ATOM 781 N N . ASP A 1 96 ? 16.692 -8.063 -11.651 1.00 91.56 96 ASP A N 1
ATOM 782 C CA . ASP A 1 96 ? 17.158 -6.970 -12.503 1.00 91.56 96 ASP A CA 1
ATOM 783 C C . ASP A 1 96 ? 17.077 -5.592 -11.813 1.00 91.56 96 ASP A C 1
ATOM 785 O O . ASP A 1 96 ? 16.549 -5.435 -10.712 1.00 91.56 96 ASP A O 1
ATOM 789 N N . ILE A 1 97 ? 17.631 -4.568 -12.469 1.00 89.75 97 ILE A N 1
ATOM 790 C CA . ILE A 1 97 ? 17.619 -3.191 -11.955 1.00 89.75 97 ILE A CA 1
ATOM 791 C C . ILE A 1 97 ? 16.202 -2.599 -11.880 1.00 89.75 97 ILE A C 1
ATOM 793 O O . ILE A 1 97 ? 15.953 -1.714 -11.063 1.00 89.75 97 ILE A O 1
ATOM 797 N N . TYR A 1 98 ? 15.271 -3.100 -12.699 1.00 93.75 98 TYR A N 1
ATOM 798 C CA . TYR A 1 98 ? 13.880 -2.652 -12.720 1.00 93.75 98 TYR A CA 1
ATOM 799 C C . TYR A 1 98 ? 13.147 -3.119 -11.464 1.00 93.75 98 TYR A C 1
ATOM 801 O O . TYR A 1 98 ? 12.432 -2.328 -10.861 1.00 93.75 98 TYR A O 1
ATOM 809 N N . ALA A 1 99 ? 13.394 -4.351 -11.011 1.00 94.44 99 ALA A N 1
ATOM 810 C CA . ALA A 1 99 ? 12.913 -4.853 -9.729 1.00 94.44 99 ALA A CA 1
ATOM 811 C C . ALA A 1 99 ? 13.420 -3.989 -8.565 1.00 94.44 99 ALA A C 1
ATOM 813 O O . ALA A 1 99 ? 12.633 -3.548 -7.736 1.00 94.44 99 ALA A O 1
ATOM 814 N N . SER A 1 100 ? 14.713 -3.654 -8.535 1.00 90.38 100 SER A N 1
ATOM 815 C CA . SER A 1 100 ? 15.251 -2.754 -7.503 1.00 90.38 100 SER A CA 1
ATOM 816 C C . SER A 1 100 ? 14.629 -1.353 -7.551 1.00 90.38 100 SER A C 1
ATOM 818 O O . SER A 1 100 ? 14.405 -0.742 -6.514 1.00 90.38 100 SER A O 1
ATOM 820 N N . ALA A 1 101 ? 14.334 -0.827 -8.742 1.00 90.62 101 ALA A N 1
ATOM 821 C CA . ALA A 1 101 ? 13.657 0.459 -8.903 1.00 90.62 101 ALA A CA 1
ATOM 822 C C . ALA A 1 101 ? 12.165 0.410 -8.504 1.00 90.62 101 ALA A C 1
ATOM 824 O O . ALA A 1 101 ? 11.642 1.397 -7.989 1.00 90.62 101 ALA A O 1
ATOM 825 N N . LEU A 1 102 ? 11.488 -0.730 -8.681 1.00 94.38 102 LEU A N 1
ATOM 826 C CA . LEU A 1 102 ? 10.081 -0.915 -8.302 1.00 94.38 102 LEU A CA 1
ATOM 827 C C . LEU A 1 102 ? 9.830 -0.885 -6.795 1.00 94.38 102 LEU A C 1
ATOM 829 O O . LEU A 1 102 ? 8.706 -0.594 -6.397 1.00 94.38 102 LEU A O 1
ATOM 833 N N . VAL A 1 103 ? 10.852 -1.095 -5.961 1.00 92.81 103 VAL A N 1
ATOM 834 C CA . VAL A 1 103 ? 10.762 -0.882 -4.504 1.00 92.81 103 VAL A CA 1
ATOM 835 C C . VAL A 1 103 ? 10.205 0.509 -4.183 1.00 92.81 103 VAL A C 1
ATOM 837 O O . VAL A 1 103 ? 9.330 0.660 -3.333 1.00 92.81 103 VAL A O 1
ATOM 840 N N . VAL A 1 104 ? 10.633 1.527 -4.937 1.00 88.88 104 VAL A N 1
ATOM 841 C CA . VAL A 1 104 ? 10.144 2.901 -4.772 1.00 88.88 104 VAL A CA 1
ATOM 842 C C . VAL A 1 104 ? 8.652 3.000 -5.104 1.00 88.88 104 VAL A C 1
ATOM 844 O O . VAL A 1 104 ? 7.913 3.670 -4.390 1.00 88.88 104 VAL A O 1
ATOM 847 N N . ALA A 1 105 ? 8.183 2.306 -6.147 1.00 91.44 105 ALA A N 1
ATOM 848 C CA . ALA A 1 105 ? 6.764 2.277 -6.501 1.00 91.44 105 ALA A CA 1
ATOM 849 C C . ALA A 1 105 ? 5.921 1.566 -5.431 1.00 91.44 105 ALA A C 1
ATOM 851 O O . ALA A 1 105 ? 4.822 2.029 -5.124 1.00 91.44 105 ALA A O 1
ATOM 852 N N . VAL A 1 106 ? 6.449 0.499 -4.818 1.00 93.88 106 VAL A N 1
ATOM 853 C CA . VAL A 1 106 ? 5.803 -0.167 -3.677 1.00 93.88 106 VAL A CA 1
ATOM 854 C C . VAL A 1 106 ? 5.655 0.800 -2.509 1.00 93.88 106 VAL A C 1
ATOM 856 O O . VAL A 1 106 ? 4.544 0.960 -2.018 1.00 93.88 106 VAL A O 1
ATOM 859 N N . HIS A 1 107 ? 6.713 1.508 -2.107 1.00 90.75 107 HIS A N 1
ATOM 860 C CA . HIS A 1 107 ? 6.623 2.502 -1.031 1.00 90.75 107 HIS A CA 1
ATOM 861 C C . HIS A 1 107 ? 5.615 3.628 -1.355 1.00 90.75 107 HIS A C 1
ATOM 863 O O . HIS A 1 107 ? 4.779 3.972 -0.519 1.00 90.75 107 HIS A O 1
ATOM 869 N N . LEU A 1 108 ? 5.620 4.140 -2.596 1.00 87.94 108 LEU A N 1
ATOM 870 C CA . LEU A 1 108 ? 4.667 5.151 -3.090 1.00 87.94 108 LEU A CA 1
ATOM 871 C C . LEU A 1 108 ? 3.213 4.704 -2.984 1.00 87.94 108 LEU A C 1
ATOM 873 O O . LEU A 1 108 ? 2.393 5.410 -2.395 1.00 87.94 108 LEU A O 1
ATOM 877 N N . ASN A 1 109 ? 2.899 3.524 -3.506 1.00 90.25 109 ASN A N 1
ATOM 878 C CA . ASN A 1 109 ? 1.533 3.018 -3.505 1.00 90.25 109 ASN A CA 1
ATOM 879 C C . ASN A 1 109 ? 1.100 2.509 -2.134 1.00 90.25 109 ASN A C 1
ATOM 881 O O . ASN A 1 109 ? -0.055 2.679 -1.754 1.00 90.25 109 ASN A O 1
ATOM 885 N N . ALA A 1 110 ? 2.018 1.950 -1.350 1.00 92.12 110 ALA A N 1
ATOM 886 C CA . ALA A 1 110 ? 1.730 1.538 0.013 1.00 92.12 110 ALA A CA 1
ATOM 887 C C . ALA A 1 110 ? 1.603 2.732 0.974 1.00 92.12 110 ALA A C 1
ATOM 889 O O . ALA A 1 110 ? 1.093 2.562 2.081 1.00 92.12 110 ALA A O 1
ATOM 890 N N . LYS A 1 111 ? 2.026 3.937 0.555 1.00 90.31 111 LYS A N 1
ATOM 891 C CA . LYS A 1 111 ? 2.075 5.161 1.374 1.00 90.31 111 LYS A CA 1
ATOM 892 C C . LYS A 1 111 ? 2.797 4.926 2.704 1.00 90.31 111 LYS A C 1
ATOM 894 O O . LYS A 1 111 ? 2.393 5.423 3.751 1.00 90.31 111 LYS A O 1
ATOM 899 N N . THR A 1 112 ? 3.840 4.110 2.654 1.00 90.06 112 THR A N 1
ATOM 900 C CA . THR A 1 112 ? 4.681 3.734 3.788 1.00 90.06 112 THR A CA 1
ATOM 901 C C . THR A 1 112 ? 6.091 3.494 3.278 1.00 90.06 112 THR A C 1
ATOM 903 O O . THR A 1 112 ? 6.323 3.375 2.074 1.00 90.06 112 THR A O 1
ATOM 906 N N . TYR A 1 113 ? 7.044 3.456 4.191 1.00 84.81 113 TYR A N 1
ATOM 907 C CA . TYR A 1 113 ? 8.448 3.366 3.859 1.00 84.81 113 TYR A CA 1
ATOM 908 C C . TYR A 1 113 ? 9.164 2.525 4.904 1.00 84.81 113 TYR A C 1
ATOM 910 O O . TYR A 1 113 ? 9.008 2.746 6.105 1.00 84.81 113 TYR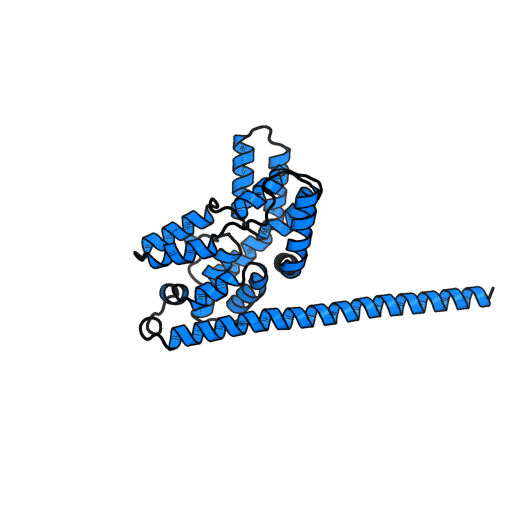 A O 1
ATOM 918 N N . ILE A 1 114 ? 9.945 1.562 4.425 1.00 83.19 114 ILE A N 1
ATOM 919 C CA . ILE A 1 114 ? 10.955 0.899 5.237 1.00 83.19 114 ILE A CA 1
ATOM 920 C C . ILE A 1 114 ? 12.228 1.718 5.111 1.00 83.19 114 ILE A C 1
ATOM 922 O O . ILE A 1 114 ? 12.645 2.017 3.997 1.00 83.19 114 ILE A O 1
ATOM 926 N N . ASP A 1 115 ? 12.804 2.077 6.255 1.00 77.06 115 ASP A N 1
ATOM 927 C CA . ASP A 1 115 ? 14.011 2.895 6.348 1.00 77.06 115 ASP A CA 1
ATOM 928 C C . ASP A 1 115 ? 15.118 2.375 5.415 1.00 77.06 115 ASP A C 1
ATOM 930 O O . ASP A 1 115 ? 15.496 1.209 5.525 1.00 77.06 115 ASP A O 1
ATOM 934 N N . ASP A 1 116 ? 15.652 3.201 4.507 1.00 66.69 116 ASP A N 1
ATOM 935 C CA . ASP A 1 116 ? 16.749 2.794 3.615 1.00 66.69 116 ASP A CA 1
ATOM 936 C C . ASP A 1 116 ? 18.023 2.442 4.401 1.00 66.69 116 ASP A C 1
ATOM 938 O O . ASP A 1 116 ? 18.864 1.702 3.899 1.00 66.69 116 ASP A O 1
ATOM 942 N N . GLU A 1 117 ? 18.174 2.898 5.652 1.00 72.62 117 GLU A N 1
ATOM 943 C CA . GLU A 1 117 ? 19.268 2.436 6.519 1.00 72.62 117 GLU A CA 1
ATOM 944 C C . GLU A 1 117 ? 19.101 0.971 6.960 1.00 72.62 117 GLU A C 1
ATOM 946 O O . GLU A 1 117 ? 20.072 0.323 7.361 1.00 72.62 117 GLU A O 1
ATOM 951 N N . SER A 1 118 ? 17.886 0.421 6.868 1.00 71.69 118 SER A N 1
ATOM 952 C CA . SER A 1 118 ? 17.584 -0.958 7.263 1.00 71.69 118 SER A CA 1
ATOM 953 C C . SER A 1 118 ? 17.886 -1.999 6.180 1.00 71.69 118 SER A C 1
ATOM 955 O O . SER A 1 118 ? 17.896 -3.192 6.486 1.00 71.69 118 SER A O 1
ATOM 957 N N . TYR A 1 119 ? 18.173 -1.584 4.937 1.00 82.25 119 TYR A N 1
ATOM 958 C CA . TYR A 1 119 ? 18.516 -2.504 3.851 1.00 82.25 119 TYR A CA 1
ATOM 959 C C . TYR A 1 119 ? 19.517 -1.908 2.850 1.00 82.25 119 TYR A C 1
ATOM 961 O O . TYR A 1 119 ? 19.414 -0.777 2.397 1.00 82.25 119 TYR A O 1
ATOM 969 N N . SER A 1 120 ? 20.483 -2.717 2.423 1.00 84.12 120 SER A N 1
ATOM 970 C CA . SER A 1 120 ? 21.512 -2.354 1.437 1.00 84.12 120 SER A CA 1
ATOM 971 C C . SER A 1 120 ? 21.291 -2.995 0.063 1.00 84.12 120 SER A C 1
ATOM 973 O O . SER A 1 120 ? 21.999 -2.703 -0.905 1.00 84.12 120 SER A O 1
ATOM 975 N N . SER A 1 121 ? 20.313 -3.897 -0.042 1.00 88.12 121 SER A N 1
ATOM 976 C CA . SER A 1 121 ? 20.017 -4.636 -1.266 1.00 88.12 121 SER A CA 1
ATOM 977 C C . SER A 1 121 ? 18.531 -4.952 -1.404 1.00 88.12 121 SER A C 1
ATOM 979 O O . SER A 1 121 ? 17.803 -5.033 -0.420 1.00 88.12 121 SER A O 1
ATOM 981 N N . LYS A 1 122 ? 18.091 -5.239 -2.637 1.00 90.75 122 LYS A N 1
ATOM 982 C CA . LYS A 1 122 ? 16.728 -5.718 -2.925 1.00 90.75 122 LYS A CA 1
ATOM 983 C C . LYS A 1 122 ? 16.352 -6.943 -2.082 1.00 90.75 122 LYS A C 1
ATOM 985 O O . LYS A 1 122 ? 15.212 -7.080 -1.663 1.00 90.75 122 LYS A O 1
ATOM 990 N N . ARG A 1 123 ? 17.300 -7.857 -1.848 1.00 92.31 123 ARG A N 1
ATOM 991 C CA . ARG A 1 123 ? 17.046 -9.063 -1.051 1.00 92.31 123 ARG A CA 1
ATOM 992 C C . ARG A 1 123 ? 16.760 -8.716 0.408 1.00 92.31 123 ARG A C 1
ATOM 994 O O . ARG A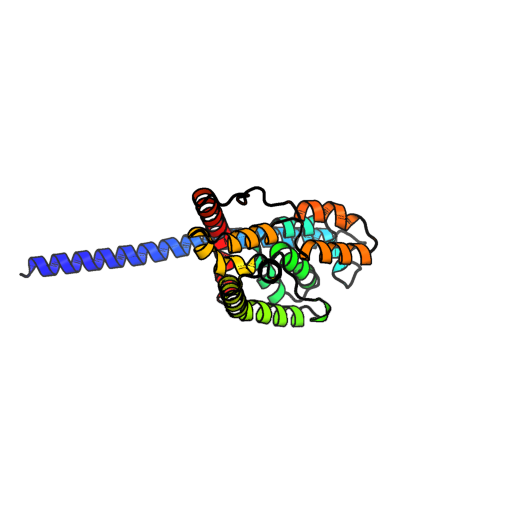 1 123 ? 15.789 -9.222 0.954 1.00 92.31 123 ARG A O 1
ATOM 1001 N N . GLU A 1 124 ? 17.591 -7.866 1.002 1.00 93.19 124 GLU A N 1
ATOM 1002 C CA . GLU A 1 124 ? 17.380 -7.382 2.371 1.00 93.19 124 GLU A CA 1
ATOM 1003 C C . GLU A 1 124 ? 16.057 -6.618 2.476 1.00 93.19 124 GLU A C 1
ATOM 1005 O O . GLU A 1 124 ? 15.295 -6.859 3.405 1.00 93.19 124 GLU A O 1
ATOM 1010 N N . TRP A 1 125 ? 15.718 -5.807 1.466 1.00 94.44 125 TRP A N 1
ATOM 1011 C CA . TRP A 1 125 ? 14.412 -5.154 1.398 1.00 94.44 125 TRP A CA 1
ATOM 1012 C C . TRP A 1 125 ? 13.252 -6.160 1.404 1.00 94.44 125 TRP A C 1
ATOM 1014 O O . TRP A 1 125 ? 12.312 -5.974 2.164 1.00 94.44 125 TRP A O 1
ATOM 1024 N N . ILE A 1 126 ? 13.308 -7.246 0.617 1.00 95.31 126 ILE A N 1
ATOM 1025 C CA . ILE A 1 126 ? 12.255 -8.285 0.618 1.00 95.31 126 ILE A CA 1
ATOM 1026 C C . ILE A 1 126 ? 12.099 -8.900 2.020 1.00 95.31 126 ILE A C 1
ATOM 1028 O O . ILE A 1 126 ? 10.978 -9.135 2.474 1.00 95.31 126 ILE A O 1
ATOM 1032 N N . GLU A 1 127 ? 13.212 -9.184 2.702 1.00 95.19 127 GLU A N 1
ATOM 1033 C CA . GLU A 1 127 ? 13.211 -9.774 4.046 1.00 95.19 127 GLU A CA 1
ATOM 1034 C C . GLU A 1 127 ? 12.604 -8.808 5.084 1.00 95.19 127 GLU A C 1
ATOM 1036 O O . GLU A 1 127 ? 11.708 -9.203 5.839 1.00 95.19 127 GLU A O 1
ATOM 1041 N N . GLU A 1 128 ? 13.007 -7.533 5.072 1.00 94.81 128 GLU A N 1
ATOM 1042 C CA . GLU A 1 128 ? 12.450 -6.504 5.959 1.00 94.81 128 GLU A CA 1
ATOM 1043 C C . GLU A 1 128 ? 10.990 -6.164 5.618 1.00 94.81 128 GLU A C 1
ATOM 1045 O O . GLU A 1 128 ? 10.175 -6.029 6.528 1.00 94.81 128 GLU A O 1
ATOM 1050 N N . TRP A 1 129 ? 10.604 -6.138 4.338 1.00 95.06 129 TRP A N 1
ATOM 1051 C CA . TRP A 1 129 ? 9.215 -5.941 3.901 1.00 95.06 129 TRP A CA 1
ATOM 1052 C C . TRP A 1 129 ? 8.290 -7.048 4.399 1.00 95.06 129 TRP A C 1
ATOM 1054 O O . TRP A 1 129 ? 7.226 -6.775 4.960 1.00 95.06 129 TRP A O 1
ATOM 1064 N N . LYS A 1 130 ? 8.712 -8.312 4.284 1.00 94.75 130 LYS A N 1
ATOM 1065 C CA . LYS A 1 130 ? 7.961 -9.452 4.833 1.00 94.75 130 LYS A CA 1
ATOM 1066 C C . LYS A 1 130 ? 7.836 -9.364 6.349 1.00 94.75 130 LYS A C 1
ATOM 1068 O O . LYS A 1 130 ? 6.749 -9.553 6.889 1.00 94.75 130 LYS A O 1
ATOM 1073 N N . LYS A 1 131 ? 8.927 -9.046 7.045 1.00 94.81 131 LYS A N 1
ATOM 1074 C CA . LYS A 1 131 ? 8.928 -8.874 8.502 1.00 94.81 131 LYS A CA 1
ATOM 1075 C C . LYS A 1 131 ? 8.003 -7.739 8.945 1.00 94.81 131 LYS A C 1
ATOM 1077 O O . LYS A 1 131 ? 7.214 -7.945 9.864 1.00 94.81 131 LYS A O 1
ATOM 1082 N N . PHE A 1 132 ? 8.052 -6.597 8.267 1.00 93.88 132 PHE A N 1
ATOM 1083 C CA . PHE A 1 132 ? 7.167 -5.459 8.496 1.00 93.88 132 PHE A CA 1
ATOM 1084 C C . PHE A 1 132 ? 5.689 -5.849 8.339 1.00 93.88 132 PHE A C 1
ATOM 1086 O O . PHE A 1 132 ? 4.911 -5.653 9.273 1.00 93.88 132 PHE A O 1
ATOM 1093 N N . LYS A 1 133 ? 5.311 -6.494 7.222 1.00 94.06 133 LYS A N 1
ATOM 1094 C CA . LYS A 1 133 ? 3.936 -6.981 6.999 1.00 94.06 133 LYS A CA 1
ATOM 1095 C C . LYS A 1 133 ? 3.481 -7.970 8.077 1.00 94.06 133 LYS A C 1
ATOM 1097 O O . LYS A 1 133 ? 2.366 -7.854 8.577 1.00 94.06 133 LYS A O 1
ATOM 1102 N N . ASN A 1 134 ? 4.351 -8.897 8.476 1.00 94.25 134 ASN A N 1
ATOM 1103 C CA . ASN A 1 134 ? 4.033 -9.920 9.476 1.00 94.25 134 ASN A CA 1
ATOM 1104 C C . ASN A 1 134 ? 3.812 -9.349 10.883 1.00 94.25 134 ASN A C 1
ATOM 1106 O O . ASN A 1 134 ? 3.046 -9.915 11.655 1.00 94.25 134 ASN A O 1
ATOM 1110 N N . GLN A 1 135 ? 4.476 -8.245 11.227 1.00 95.06 135 GLN A N 1
ATOM 1111 C CA . GLN A 1 135 ? 4.330 -7.577 12.527 1.00 95.06 135 GLN A CA 1
ATOM 1112 C C . GLN A 1 135 ? 3.142 -6.612 12.578 1.00 95.06 135 GLN A C 1
ATOM 1114 O O . GLN A 1 135 ? 2.746 -6.165 13.657 1.00 95.06 135 GLN A O 1
ATOM 1119 N N . LEU A 1 136 ? 2.580 -6.271 11.418 1.00 94.44 136 LEU A N 1
ATOM 1120 C CA . LEU A 1 136 ? 1.555 -5.248 11.300 1.00 94.44 136 LEU A CA 1
ATOM 1121 C C . LEU A 1 136 ? 0.271 -5.545 12.099 1.00 94.44 136 LEU A C 1
ATOM 1123 O O . LEU A 1 136 ? -0.193 -4.621 12.767 1.00 94.44 136 LEU A O 1
ATOM 1127 N N . PRO A 1 137 ? -0.284 -6.779 12.116 1.00 95.00 137 PRO A N 1
ATOM 1128 C CA . PRO A 1 137 ? -1.479 -7.084 12.907 1.00 95.00 137 PRO A CA 1
ATOM 1129 C C . PRO A 1 137 ? -1.296 -6.773 14.400 1.00 95.00 137 PRO A C 1
ATOM 1131 O O . PRO A 1 137 ? -2.087 -6.025 14.975 1.00 95.00 137 PRO A O 1
ATOM 1134 N N . ASP A 1 138 ? -0.209 -7.273 14.998 1.00 96.19 138 ASP A N 1
ATOM 1135 C CA . ASP A 1 138 ? 0.096 -7.088 16.422 1.00 96.19 138 ASP A CA 1
ATOM 1136 C C . ASP A 1 138 ? 0.337 -5.607 16.757 1.00 96.19 138 ASP A C 1
ATOM 1138 O O . ASP A 1 138 ? -0.095 -5.110 17.802 1.00 96.19 138 ASP A O 1
ATOM 1142 N N . ARG A 1 139 ? 1.017 -4.873 15.861 1.00 95.75 139 ARG A N 1
ATOM 1143 C CA . ARG A 1 139 ? 1.255 -3.431 16.027 1.00 95.75 139 ARG A CA 1
ATOM 1144 C C . ARG A 1 139 ? -0.057 -2.651 15.992 1.00 95.75 139 ARG A C 1
ATOM 1146 O O . ARG A 1 139 ? -0.275 -1.817 16.868 1.00 95.75 139 ARG A O 1
ATOM 1153 N N . VAL A 1 140 ? -0.931 -2.925 15.022 1.00 96.38 140 VAL A N 1
ATOM 1154 C CA . VAL A 1 140 ? -2.232 -2.249 14.904 1.00 96.38 140 VAL A CA 1
ATOM 1155 C C . VAL A 1 140 ? -3.106 -2.536 16.124 1.00 96.38 140 VAL A C 1
ATOM 1157 O O . VAL A 1 140 ? -3.632 -1.593 16.713 1.00 96.38 140 VAL A O 1
ATOM 1160 N N . GLU A 1 141 ? -3.207 -3.795 16.559 1.00 97.06 141 GLU A N 1
ATOM 1161 C CA . GLU A 1 141 ? -3.981 -4.169 17.751 1.00 97.06 141 GLU A CA 1
ATOM 1162 C C . GLU A 1 141 ? -3.493 -3.415 18.996 1.00 97.06 141 GLU A C 1
ATOM 1164 O O . GLU A 1 141 ? -4.290 -2.835 19.742 1.00 97.06 141 GLU A O 1
ATOM 1169 N N . LYS A 1 142 ? -2.170 -3.361 19.194 1.00 98.00 142 LYS A N 1
ATOM 1170 C CA . LYS A 1 142 ? -1.564 -2.621 20.301 1.00 98.00 142 LYS A CA 1
ATOM 1171 C C . LYS A 1 142 ? -1.919 -1.134 20.251 1.00 98.00 142 LYS A C 1
ATOM 1173 O O . LYS A 1 142 ? -2.329 -0.588 21.274 1.00 98.00 142 LYS A O 1
ATOM 1178 N N . ILE A 1 143 ? -1.791 -0.486 19.091 1.00 97.75 143 ILE A N 1
ATOM 1179 C CA . ILE A 1 143 ? -2.103 0.944 18.952 1.00 97.75 143 ILE A CA 1
ATOM 1180 C C . ILE A 1 143 ? -3.587 1.198 19.240 1.00 97.75 143 ILE A C 1
ATOM 1182 O O . ILE A 1 143 ? -3.895 2.091 20.025 1.00 97.75 143 ILE A O 1
ATOM 1186 N N . ILE A 1 144 ? -4.507 0.400 18.683 1.00 97.50 144 ILE A N 1
ATOM 1187 C CA . ILE A 1 144 ? -5.955 0.540 18.937 1.00 97.50 144 ILE A CA 1
ATOM 1188 C C . ILE A 1 144 ? -6.254 0.445 20.434 1.00 97.50 144 ILE A C 1
ATOM 1190 O O . ILE A 1 144 ? -6.996 1.266 20.979 1.00 97.50 144 ILE A O 1
ATOM 1194 N N . LYS A 1 145 ? -5.655 -0.533 21.120 1.00 97.56 145 LYS A N 1
ATOM 1195 C CA . LYS A 1 145 ? -5.803 -0.680 22.567 1.00 97.56 145 LYS A CA 1
ATOM 1196 C C . LYS A 1 145 ? -5.336 0.576 23.307 1.00 97.56 145 LYS A C 1
ATOM 1198 O O . LYS A 1 145 ? -6.077 1.099 24.135 1.00 97.56 145 LYS A O 1
ATOM 1203 N N . GLU A 1 146 ? -4.154 1.092 22.981 1.00 97.94 146 GLU A N 1
ATOM 1204 C CA . GLU A 1 146 ? -3.631 2.310 23.608 1.00 97.94 146 GLU A CA 1
ATOM 1205 C C . GLU A 1 146 ? -4.486 3.551 23.308 1.00 97.94 146 GLU A C 1
ATOM 1207 O O . GLU A 1 146 ? -4.666 4.392 24.191 1.00 97.94 146 GLU A O 1
ATOM 1212 N N . MET A 1 147 ? -5.054 3.654 22.101 1.00 97.25 147 MET A N 1
ATOM 1213 C CA . MET A 1 147 ? -5.976 4.731 21.723 1.00 97.25 147 MET A CA 1
ATOM 1214 C C . MET A 1 147 ? -7.263 4.698 22.553 1.00 97.25 147 MET A C 1
ATOM 1216 O O . MET A 1 147 ? -7.784 5.752 22.904 1.00 97.25 147 MET A O 1
ATOM 1220 N N . ASN A 1 148 ? -7.760 3.506 22.892 1.00 95.44 148 ASN A N 1
ATOM 1221 C CA . ASN A 1 148 ? -8.960 3.334 23.715 1.00 95.44 148 ASN A CA 1
ATOM 1222 C C . ASN A 1 148 ? -8.707 3.594 25.211 1.00 95.44 148 ASN A C 1
ATOM 1224 O O . ASN A 1 148 ? -9.637 3.915 25.949 1.00 95.44 148 ASN A O 1
ATOM 1228 N N . GLU A 1 149 ? -7.464 3.431 25.670 1.00 96.94 149 GLU A N 1
ATOM 1229 C CA . GLU A 1 149 ? -7.072 3.607 27.074 1.00 96.94 149 GLU A CA 1
ATOM 1230 C C . GLU A 1 149 ? -6.602 5.038 27.394 1.00 96.94 149 GLU A C 1
ATOM 1232 O O . GLU A 1 149 ? -6.625 5.449 28.557 1.00 96.94 149 GLU A O 1
ATOM 1237 N N . THR A 1 150 ? -6.168 5.811 26.392 1.00 96.81 150 THR A N 1
ATOM 1238 C CA . THR A 1 150 ? -5.681 7.180 26.601 1.00 96.81 150 THR A CA 1
ATOM 1239 C C . THR A 1 150 ? -6.812 8.210 26.643 1.00 96.81 150 THR A C 1
ATOM 1241 O O . THR A 1 150 ? -7.684 8.243 25.782 1.00 96.81 150 THR A O 1
ATOM 1244 N N . ASN A 1 151 ? -6.749 9.117 27.622 1.00 95.88 151 ASN A N 1
ATOM 1245 C CA . ASN A 1 151 ? -7.544 10.353 27.641 1.00 95.88 151 ASN A CA 1
ATOM 1246 C C . ASN A 1 151 ? -6.711 11.591 27.267 1.00 95.88 151 ASN A C 1
ATOM 1248 O O . ASN A 1 151 ? -7.235 12.701 27.258 1.00 95.88 151 ASN A O 1
ATOM 1252 N N . ASP A 1 152 ? -5.414 11.408 27.009 1.00 97.88 152 ASP A N 1
ATOM 1253 C CA . ASP A 1 152 ? -4.498 12.469 26.601 1.00 97.88 152 ASP A CA 1
ATOM 1254 C C . ASP A 1 152 ? -4.615 12.721 25.082 1.00 97.88 152 ASP A C 1
ATOM 1256 O O . ASP A 1 152 ? -4.297 11.816 24.297 1.00 97.88 152 ASP A O 1
ATOM 1260 N N . PRO A 1 153 ? -5.063 13.919 24.649 1.00 96.75 153 PRO A N 1
ATOM 1261 C CA . PRO A 1 153 ? -5.184 14.267 23.235 1.00 96.75 153 PRO A CA 1
ATOM 1262 C C . PRO A 1 153 ? -3.855 14.268 22.473 1.00 96.75 153 PRO A C 1
ATOM 1264 O O . PRO A 1 153 ? -3.849 13.952 21.282 1.00 96.75 153 PRO A O 1
ATOM 1267 N N . GLU A 1 154 ? -2.741 14.614 23.126 1.00 96.94 154 GLU A N 1
ATOM 1268 C CA . GLU A 1 154 ? -1.424 14.640 22.480 1.00 96.94 154 GLU A CA 1
ATOM 1269 C C . GLU A 1 154 ? -0.980 13.214 22.167 1.00 96.94 154 GLU A C 1
ATOM 1271 O O . GLU A 1 154 ? -0.722 12.893 21.004 1.00 96.94 154 GLU A O 1
ATOM 1276 N N . LYS A 1 155 ? -1.042 12.324 23.168 1.00 97.31 155 LYS A N 1
ATOM 1277 C CA . LYS A 1 155 ? -0.786 10.891 22.976 1.00 97.31 155 LYS A CA 1
ATOM 1278 C C . LYS A 1 155 ? -1.709 10.280 21.917 1.00 97.31 155 LYS A C 1
ATOM 1280 O O . LYS A 1 155 ? -1.262 9.490 21.090 1.00 97.31 155 LYS A O 1
ATOM 1285 N N . LEU A 1 156 ? -2.996 10.636 21.906 1.00 97.12 156 LEU A N 1
ATOM 1286 C CA . LEU A 1 156 ? -3.933 10.141 20.893 1.00 97.12 156 LEU A CA 1
ATOM 1287 C C . LEU A 1 156 ? -3.511 10.555 19.475 1.00 97.12 156 LEU A C 1
ATOM 1289 O O . LEU A 1 156 ? -3.583 9.749 18.550 1.00 97.12 156 LEU A O 1
ATOM 1293 N N . ASN A 1 157 ? -3.061 11.797 19.296 1.00 95.69 157 ASN A N 1
ATOM 1294 C CA . ASN A 1 157 ? -2.570 12.283 18.010 1.00 95.69 157 ASN A CA 1
ATOM 1295 C C . ASN A 1 157 ? -1.267 11.586 17.583 1.00 95.69 157 ASN A C 1
ATOM 1297 O O . ASN A 1 157 ? -1.097 11.281 16.404 1.00 95.69 157 ASN A O 1
ATOM 1301 N N . GLU A 1 158 ? -0.365 11.298 18.524 1.00 95.50 158 GLU A N 1
ATOM 1302 C CA . GLU A 1 158 ? 0.843 10.506 18.259 1.00 95.50 158 GLU A CA 1
ATOM 1303 C C . GLU A 1 158 ? 0.503 9.090 17.793 1.00 95.50 158 GLU A C 1
ATOM 1305 O O . GLU A 1 158 ? 1.021 8.652 16.771 1.00 95.50 158 GLU A O 1
ATOM 1310 N N . LEU A 1 159 ? -0.430 8.410 18.466 1.00 97.38 159 LEU A N 1
ATOM 1311 C CA . LEU A 1 159 ? -0.889 7.072 18.076 1.00 97.38 159 LEU A CA 1
ATOM 1312 C C . LEU A 1 159 ? -1.540 7.063 16.683 1.00 97.38 159 LEU A C 1
ATOM 1314 O O . LEU A 1 159 ? -1.301 6.147 15.898 1.00 97.38 159 LEU A O 1
ATOM 1318 N N . LYS A 1 160 ? -2.323 8.099 16.339 1.00 95.69 160 LYS A N 1
ATOM 1319 C CA . LYS A 1 160 ? -2.893 8.251 14.987 1.00 95.69 160 LYS A CA 1
ATOM 1320 C C . LYS A 1 160 ? -1.799 8.360 13.923 1.00 95.69 160 LYS A C 1
ATOM 1322 O O . LYS A 1 160 ? -1.904 7.727 12.874 1.00 95.69 160 LYS A O 1
ATOM 1327 N N . LYS A 1 161 ? -0.751 9.145 14.194 1.00 93.31 161 LYS A N 1
ATOM 1328 C CA . LYS A 1 161 ? 0.398 9.300 13.291 1.00 93.31 161 LYS A CA 1
ATOM 1329 C C . LYS A 1 161 ? 1.204 8.010 13.177 1.00 93.31 161 LYS A C 1
ATOM 1331 O O . LYS A 1 161 ? 1.473 7.593 12.059 1.00 93.31 161 LYS A O 1
ATOM 1336 N N . ASP A 1 162 ? 1.507 7.358 14.299 1.00 93.38 162 ASP A N 1
ATOM 1337 C CA . ASP A 1 162 ? 2.225 6.076 14.337 1.00 93.38 162 ASP A CA 1
ATOM 1338 C C . ASP A 1 162 ? 1.489 4.997 13.533 1.00 93.38 162 ASP A C 1
ATOM 1340 O O . ASP A 1 162 ? 2.094 4.264 12.754 1.00 93.38 162 ASP A O 1
ATOM 1344 N N . MET A 1 163 ? 0.156 4.937 13.634 1.00 95.44 163 MET A N 1
ATOM 1345 C CA . MET A 1 163 ? -0.635 4.036 12.797 1.00 95.44 163 MET A CA 1
ATOM 1346 C C . MET A 1 163 ? -0.550 4.419 11.315 1.00 95.44 163 MET A C 1
ATOM 1348 O O . MET A 1 163 ? -0.293 3.549 10.482 1.00 95.44 163 MET A O 1
ATOM 1352 N N . ALA A 1 164 ? -0.721 5.704 10.991 1.00 93.44 164 ALA A N 1
ATOM 1353 C CA . ALA A 1 164 ? -0.699 6.204 9.618 1.00 93.44 164 ALA A CA 1
ATOM 1354 C C . ALA A 1 164 ? 0.659 6.028 8.914 1.00 93.44 164 ALA A C 1
ATOM 1356 O O . ALA A 1 164 ? 0.689 5.891 7.694 1.00 93.44 164 ALA A O 1
ATOM 1357 N N . GLU A 1 165 ? 1.773 5.973 9.650 1.00 91.19 165 GLU A N 1
ATOM 1358 C CA . GLU A 1 165 ? 3.104 5.674 9.095 1.00 91.19 165 GLU A CA 1
ATOM 1359 C C . GLU A 1 165 ? 3.181 4.290 8.436 1.00 91.19 165 GLU A C 1
ATOM 1361 O O . GLU A 1 165 ? 3.980 4.082 7.524 1.00 91.19 165 GLU A O 1
ATOM 1366 N N . ASN A 1 166 ? 2.314 3.355 8.829 1.00 92.94 166 ASN A N 1
ATOM 1367 C CA . ASN A 1 166 ? 2.220 2.036 8.203 1.00 92.94 166 ASN A CA 1
ATOM 1368 C C . ASN A 1 166 ? 1.373 2.043 6.907 1.00 92.94 166 ASN A C 1
ATOM 1370 O O . ASN A 1 166 ? 1.157 0.996 6.292 1.00 92.94 166 ASN A O 1
ATOM 1374 N N . GLY A 1 167 ? 0.892 3.217 6.486 1.00 93.12 167 GLY A N 1
ATOM 1375 C CA . GLY A 1 167 ? 0.270 3.450 5.189 1.00 93.12 167 GLY A CA 1
ATOM 1376 C C . GLY A 1 167 ? -1.009 2.655 4.947 1.00 93.12 167 GLY A C 1
ATOM 1377 O O . GLY A 1 167 ? -1.787 2.358 5.846 1.00 93.12 167 GLY A O 1
ATOM 1378 N N . VAL A 1 168 ? -1.257 2.291 3.694 1.00 93.00 168 VAL A N 1
ATOM 1379 C CA . VAL A 1 168 ? -2.505 1.628 3.269 1.00 93.00 168 VAL A CA 1
ATOM 1380 C C . VAL A 1 168 ? -2.615 0.182 3.759 1.00 93.00 168 VAL A C 1
ATOM 1382 O O . VAL A 1 168 ? -3.695 -0.409 3.723 1.00 93.00 168 VAL A O 1
ATOM 1385 N N . LEU A 1 169 ? -1.512 -0.393 4.240 1.00 93.12 169 LEU A N 1
ATOM 1386 C CA . LEU A 1 169 ? -1.475 -1.764 4.732 1.00 93.12 169 LEU A CA 1
ATOM 1387 C C . LEU A 1 169 ? -2.223 -1.928 6.059 1.00 93.12 169 LEU A C 1
ATOM 1389 O O . LEU A 1 169 ? -2.618 -3.046 6.379 1.00 93.12 169 LEU A O 1
ATOM 1393 N N . VAL A 1 170 ? -2.474 -0.847 6.814 1.00 95.38 170 VAL A N 1
ATOM 1394 C CA . VAL A 1 170 ? -3.287 -0.945 8.042 1.00 95.38 170 VAL A CA 1
ATOM 1395 C C . VAL A 1 170 ? -4.781 -1.031 7.772 1.00 95.38 170 VAL A C 1
ATOM 1397 O O . VAL A 1 170 ? -5.534 -1.474 8.639 1.00 95.38 170 VAL A O 1
ATOM 1400 N N . LEU A 1 171 ? -5.233 -0.617 6.584 1.00 94.50 171 LEU A N 1
ATOM 1401 C CA . LEU A 1 171 ? -6.657 -0.477 6.281 1.00 94.50 171 LEU A CA 1
ATOM 1402 C C . LEU A 1 171 ? -7.436 -1.778 6.540 1.00 94.50 171 LEU A C 1
ATOM 1404 O O . LEU A 1 171 ? -8.444 -1.721 7.243 1.00 94.50 171 LEU A O 1
ATOM 1408 N N . PRO A 1 172 ? -6.974 -2.969 6.112 1.00 92.81 172 PRO A N 1
ATOM 1409 C CA . PRO A 1 172 ? -7.699 -4.215 6.367 1.00 92.81 172 PRO A CA 1
ATOM 1410 C C . PRO A 1 172 ? -7.977 -4.523 7.846 1.00 92.81 172 PRO A C 1
ATOM 1412 O O . PRO A 1 172 ? -8.874 -5.316 8.119 1.00 92.81 172 PRO A O 1
ATOM 1415 N N . PHE A 1 173 ? -7.247 -3.908 8.781 1.00 95.06 173 PHE A N 1
ATOM 1416 C CA . PHE A 1 173 ? -7.421 -4.100 10.221 1.00 95.06 173 PHE A CA 1
ATOM 1417 C C . PHE A 1 173 ? -8.355 -3.073 10.875 1.00 95.06 173 PHE A C 1
ATOM 1419 O O . PHE A 1 173 ? -8.886 -3.359 11.940 1.00 95.06 173 PHE A O 1
ATOM 1426 N N . ILE A 1 174 ? -8.566 -1.901 10.262 1.00 95.50 174 ILE A N 1
ATOM 1427 C CA . ILE A 1 174 ? -9.303 -0.783 10.890 1.00 95.50 174 ILE A CA 1
ATOM 1428 C C . ILE A 1 174 ? -10.632 -0.443 10.207 1.00 95.50 174 ILE A C 1
ATOM 1430 O O . ILE A 1 174 ? -11.443 0.293 10.764 1.00 95.50 174 ILE A O 1
ATOM 1434 N N . LEU A 1 175 ? -10.879 -0.954 8.996 1.00 94.44 175 LEU A N 1
ATOM 1435 C CA . LEU A 1 175 ? -12.057 -0.577 8.206 1.00 94.44 175 LEU A CA 1
ATOM 1436 C C . LEU A 1 175 ? -13.389 -0.972 8.867 1.00 94.44 175 LEU A C 1
ATOM 1438 O O . LEU A 1 175 ? -14.346 -0.206 8.778 1.00 94.44 175 LEU A O 1
ATOM 1442 N N . GLU A 1 176 ? -13.471 -2.121 9.543 1.00 92.88 176 GLU A N 1
ATOM 1443 C CA . GLU A 1 176 ? -14.710 -2.532 10.228 1.00 92.88 176 GLU A CA 1
ATOM 1444 C C . GLU A 1 176 ? -15.041 -1.611 11.411 1.00 92.88 176 GLU A C 1
ATOM 1446 O O . GLU A 1 176 ? -16.165 -1.120 11.509 1.00 92.88 176 GLU A O 1
ATOM 1451 N N . ASP A 1 177 ? -14.050 -1.247 12.226 1.00 95.06 177 ASP A N 1
ATOM 1452 C CA . ASP A 1 177 ? -14.250 -0.301 13.329 1.00 95.06 177 ASP A CA 1
ATOM 1453 C C . ASP A 1 177 ? -14.697 1.084 12.822 1.00 95.06 177 ASP A C 1
ATOM 1455 O O . ASP A 1 177 ? -15.505 1.770 13.455 1.00 95.06 177 ASP A O 1
ATOM 1459 N N . ILE A 1 178 ? -14.224 1.501 11.641 1.00 95.75 178 ILE A N 1
ATOM 1460 C CA . ILE A 1 178 ? -14.679 2.738 10.991 1.00 95.75 178 ILE A CA 1
ATOM 1461 C C . ILE A 1 178 ? -16.138 2.608 10.528 1.00 95.75 178 ILE A C 1
ATOM 1463 O O . ILE A 1 178 ? -16.917 3.544 10.728 1.00 95.75 178 ILE A O 1
ATOM 1467 N N . LYS A 1 179 ? -16.553 1.460 9.965 1.00 91.44 179 LYS A N 1
ATOM 1468 C CA . LYS A 1 179 ? -17.967 1.204 9.603 1.00 91.44 179 LYS A CA 1
ATOM 1469 C C . LYS A 1 179 ? -18.892 1.303 10.819 1.00 91.44 179 LYS A C 1
ATOM 1471 O O . LYS A 1 179 ? -20.027 1.778 10.681 1.00 91.44 179 LYS A O 1
ATOM 1476 N N . ASP A 1 180 ? -18.403 0.907 11.991 1.00 93.12 180 ASP A N 1
ATOM 1477 C CA . ASP A 1 180 ? -19.125 1.003 13.263 1.00 93.12 180 ASP A CA 1
ATOM 1478 C C . ASP A 1 180 ? -19.140 2.431 13.842 1.00 93.12 180 ASP A C 1
ATOM 1480 O O . ASP A 1 180 ? -20.016 2.798 14.640 1.00 93.12 180 ASP A O 1
ATOM 1484 N N . GLY A 1 181 ? -18.273 3.303 13.327 1.00 92.81 181 GLY A N 1
ATOM 1485 C CA . GLY A 1 181 ? -18.237 4.734 13.615 1.00 92.81 181 GLY A CA 1
ATOM 1486 C C . GLY A 1 181 ? -17.098 5.156 14.536 1.00 92.81 181 GLY A C 1
ATOM 1487 O O . GLY A 1 181 ? -17.257 6.141 15.255 1.00 92.81 181 GLY A O 1
ATOM 1488 N N . ASN A 1 182 ? -15.978 4.431 14.546 1.00 95.25 182 ASN A N 1
ATOM 1489 C CA . ASN A 1 182 ? -14.774 4.852 15.252 1.00 95.25 182 ASN A CA 1
ATOM 1490 C C . ASN A 1 182 ? -14.102 6.036 14.531 1.00 95.25 182 ASN A C 1
ATOM 1492 O O . ASN A 1 182 ? -13.336 5.869 13.580 1.00 95.25 182 ASN A O 1
ATOM 1496 N N . GLU A 1 183 ? -14.382 7.250 15.007 1.00 93.06 183 GLU A N 1
ATOM 1497 C CA . GLU A 1 183 ? -13.878 8.498 14.417 1.00 93.06 183 GLU A CA 1
ATOM 1498 C C . GLU A 1 183 ? -12.351 8.615 14.481 1.00 93.06 183 GLU A C 1
ATOM 1500 O O . GLU A 1 183 ? -11.726 9.155 13.570 1.00 93.06 183 GLU A O 1
ATOM 1505 N N . ASN A 1 184 ? -11.725 8.064 15.526 1.00 95.12 184 ASN A N 1
ATOM 1506 C CA . ASN A 1 184 ? -10.277 8.134 15.668 1.00 95.12 184 ASN A CA 1
ATOM 1507 C C . ASN A 1 184 ? -9.552 7.342 14.577 1.00 95.12 184 ASN A C 1
ATOM 1509 O O . ASN A 1 184 ? -8.490 7.769 14.133 1.00 95.12 184 ASN A O 1
ATOM 1513 N N . LEU A 1 185 ? -10.122 6.219 14.137 1.00 96.62 185 LEU A N 1
ATOM 1514 C CA . LEU A 1 185 ? -9.578 5.424 13.036 1.00 96.62 185 LEU A CA 1
ATOM 1515 C C . LEU A 1 185 ? -9.928 6.027 11.669 1.00 96.62 185 LEU A C 1
ATOM 1517 O O . LEU A 1 185 ? -9.121 5.956 10.746 1.00 96.62 185 LEU A O 1
ATOM 1521 N N . ALA A 1 186 ? -11.077 6.698 11.547 1.00 96.06 186 ALA A N 1
ATOM 1522 C CA . ALA A 1 186 ? -11.407 7.484 10.357 1.00 96.06 186 ALA A CA 1
ATOM 1523 C C . ALA A 1 186 ? -10.374 8.604 10.117 1.00 96.06 186 ALA A C 1
ATOM 1525 O O . ALA A 1 186 ? -9.951 8.832 8.982 1.00 96.06 186 ALA A O 1
ATOM 1526 N N . ASP A 1 187 ? -9.904 9.255 11.187 1.00 95.25 187 ASP A N 1
ATOM 1527 C CA . ASP A 1 187 ? -8.810 10.230 11.109 1.00 95.25 187 ASP A CA 1
ATOM 1528 C C . ASP A 1 187 ? -7.503 9.613 10.608 1.00 95.25 187 ASP A C 1
ATOM 1530 O O . ASP A 1 187 ? -6.814 10.239 9.808 1.00 95.25 187 ASP A O 1
ATOM 1534 N N . VAL A 1 188 ? -7.170 8.386 11.021 1.00 95.69 188 VAL A N 1
ATOM 1535 C CA . VAL A 1 188 ? -5.976 7.683 10.519 1.00 95.69 188 VAL A CA 1
ATOM 1536 C C . VAL A 1 188 ? -6.047 7.521 9.002 1.00 95.69 188 VAL A C 1
ATOM 1538 O O . VAL A 1 188 ? -5.077 7.834 8.315 1.00 95.69 188 VAL A O 1
ATOM 1541 N N . VAL A 1 189 ? -7.200 7.115 8.456 1.00 94.88 189 VAL A N 1
ATOM 1542 C CA . VAL A 1 189 ? -7.391 7.028 6.996 1.00 94.88 189 VAL A CA 1
ATOM 1543 C C . VAL A 1 189 ? -7.179 8.389 6.340 1.00 94.88 189 VAL A C 1
ATOM 1545 O O . VAL A 1 189 ? -6.447 8.491 5.356 1.00 94.88 189 VAL A O 1
ATOM 1548 N N . ARG A 1 190 ? -7.758 9.456 6.901 1.00 94.00 190 ARG A N 1
ATOM 1549 C CA . ARG A 1 190 ? -7.547 10.813 6.381 1.00 94.00 190 ARG A CA 1
ATOM 1550 C C . ARG A 1 190 ? -6.067 11.199 6.370 1.00 94.00 190 ARG A C 1
ATOM 1552 O O . ARG A 1 190 ? -5.628 11.787 5.391 1.00 94.00 190 ARG A O 1
ATOM 1559 N N . ILE A 1 191 ? -5.300 10.841 7.402 1.00 92.38 191 ILE A N 1
ATOM 1560 C CA . ILE A 1 191 ? -3.855 11.112 7.474 1.00 92.38 191 ILE A CA 1
ATOM 1561 C C . ILE A 1 191 ? -3.082 10.303 6.424 1.00 92.38 191 ILE A C 1
ATOM 1563 O O . ILE A 1 191 ? -2.232 10.868 5.743 1.00 92.38 191 ILE A O 1
ATOM 1567 N N . ILE A 1 192 ? -3.381 9.008 6.251 1.00 91.31 192 ILE A N 1
ATOM 1568 C CA . ILE A 1 192 ? -2.710 8.151 5.253 1.00 91.31 192 ILE A CA 1
ATOM 1569 C C . ILE A 1 192 ? -2.825 8.767 3.855 1.00 91.31 192 ILE A C 1
ATOM 1571 O O . ILE A 1 192 ? -1.854 8.825 3.103 1.00 91.31 192 ILE A O 1
ATOM 1575 N N . PHE A 1 193 ? -4.016 9.241 3.498 1.00 88.75 193 PHE A N 1
ATOM 1576 C CA . PHE A 1 193 ? -4.294 9.764 2.163 1.00 88.75 193 PHE A CA 1
ATOM 1577 C C . PHE A 1 193 ? -4.137 11.282 2.027 1.00 88.75 193 PHE A C 1
ATOM 1579 O O . PHE A 1 193 ? -4.325 11.807 0.927 1.00 88.75 193 PHE A O 1
ATOM 1586 N N . SER A 1 194 ? -3.773 11.992 3.097 1.00 83.56 194 SER A N 1
ATOM 1587 C CA . SER A 1 194 ? -3.451 13.412 3.008 1.00 83.56 194 SER A CA 1
ATOM 1588 C C . SER A 1 194 ? -2.041 13.626 2.455 1.00 83.56 194 SER A C 1
ATOM 1590 O O . SER A 1 194 ? -1.156 12.767 2.517 1.00 83.56 194 SER A O 1
ATOM 1592 N N . SER A 1 195 ? -1.803 14.834 1.949 1.00 59.91 195 SER A N 1
ATOM 1593 C CA . SER A 1 195 ? -0.472 15.304 1.555 1.00 59.91 195 SER A CA 1
ATOM 1594 C C . SER A 1 195 ? 0.484 15.507 2.743 1.00 59.91 195 SER A C 1
ATOM 1596 O O . SER A 1 195 ? 1.645 15.845 2.524 1.00 59.91 195 SER A O 1
ATOM 1598 N N . GLU A 1 196 ? 0.001 15.345 3.980 1.00 55.72 196 GLU A N 1
ATOM 1599 C CA . GLU A 1 196 ? 0.733 15.592 5.232 1.00 55.72 196 GLU A CA 1
ATOM 1600 C C . GLU A 1 196 ? 1.345 14.323 5.841 1.00 55.72 196 GLU A C 1
ATOM 1602 O O . GLU A 1 196 ? 1.933 14.380 6.921 1.00 55.72 196 GLU A O 1
ATOM 1607 N N . SER A 1 197 ? 1.228 13.166 5.184 1.00 60.47 197 SER A N 1
ATOM 1608 C CA . SER A 1 197 ? 1.943 11.975 5.644 1.00 60.47 197 SER A CA 1
ATOM 1609 C C . SER A 1 197 ? 3.462 12.223 5.615 1.00 60.47 197 SER A C 1
ATOM 1611 O O . SER A 1 197 ? 3.992 12.782 4.653 1.00 60.47 197 SER A O 1
ATOM 1613 N N . ARG A 1 198 ? 4.192 11.783 6.655 1.00 58.72 198 ARG A N 1
ATOM 1614 C CA . ARG A 1 198 ? 5.675 11.827 6.709 1.00 58.72 198 ARG A CA 1
ATOM 1615 C C . ARG A 1 198 ? 6.330 11.183 5.485 1.00 58.72 198 ARG A C 1
ATOM 1617 O O . ARG A 1 198 ? 7.422 11.568 5.084 1.00 58.72 198 ARG A O 1
ATOM 1624 N N . PHE A 1 199 ? 5.625 10.253 4.850 1.00 62.84 199 PHE A N 1
ATOM 1625 C CA . PHE A 1 199 ? 5.978 9.687 3.558 1.00 62.84 199 PHE A CA 1
ATOM 1626 C C . PHE A 1 199 ? 6.231 10.765 2.481 1.00 62.84 199 PHE A C 1
ATOM 1628 O O . PHE A 1 199 ? 7.254 10.748 1.797 1.00 62.84 199 PHE A O 1
ATOM 1635 N N . CYS A 1 200 ? 5.350 11.765 2.385 1.00 59.44 200 CYS A N 1
ATOM 1636 C CA . CYS A 1 200 ? 5.510 12.909 1.488 1.00 59.44 200 CYS A CA 1
ATOM 1637 C C . CYS A 1 200 ? 6.735 13.770 1.833 1.00 59.44 200 CYS A C 1
ATOM 1639 O O . CYS A 1 200 ? 7.273 14.440 0.952 1.00 59.44 200 CYS A O 1
ATOM 1641 N N . GLU A 1 201 ? 7.158 13.802 3.099 1.00 61.91 201 GLU A N 1
ATOM 1642 C CA . GLU A 1 201 ? 8.347 14.535 3.548 1.00 61.91 201 GLU A CA 1
ATOM 1643 C C . GLU A 1 201 ? 9.629 13.775 3.191 1.00 61.91 201 GLU A C 1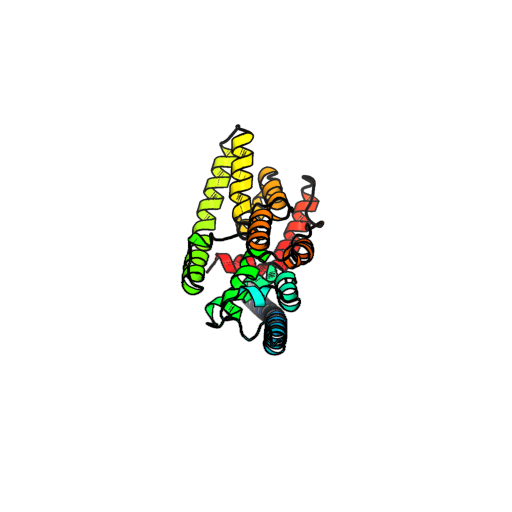
ATOM 1645 O O . GLU A 1 201 ? 10.511 14.359 2.562 1.00 61.91 201 GLU A O 1
ATOM 1650 N N . GLY A 1 202 ? 9.683 12.466 3.462 1.00 60.53 202 GLY A N 1
ATOM 1651 C CA . GLY A 1 202 ? 10.823 11.611 3.111 1.00 60.53 202 GLY A CA 1
ATOM 1652 C C . GLY A 1 202 ? 11.118 11.606 1.608 1.00 60.53 202 GLY A C 1
ATOM 1653 O O . GLY A 1 202 ? 12.260 11.784 1.190 1.00 60.53 202 GLY A O 1
ATOM 1654 N N . LEU A 1 203 ? 10.086 11.540 0.761 1.00 63.53 203 LEU A N 1
ATOM 1655 C CA . LEU A 1 203 ? 10.265 11.645 -0.693 1.00 63.53 203 LEU A CA 1
ATOM 1656 C C . LEU A 1 203 ? 10.809 13.003 -1.147 1.00 63.53 203 LEU A C 1
ATOM 1658 O O . LEU A 1 203 ? 11.595 13.073 -2.094 1.00 63.53 203 LEU A O 1
ATOM 1662 N N . LYS A 1 204 ? 10.397 14.094 -0.490 1.00 64.75 204 LYS A N 1
ATOM 1663 C CA . LYS A 1 204 ? 10.929 15.433 -0.780 1.00 64.75 204 LYS A CA 1
ATOM 1664 C C . LYS A 1 204 ? 12.399 15.527 -0.381 1.00 64.75 204 LYS A C 1
ATOM 1666 O O . LYS A 1 204 ? 13.164 16.184 -1.079 1.00 64.75 204 LYS A O 1
ATOM 1671 N N . GLU A 1 205 ? 12.809 14.885 0.709 1.00 60.78 205 GLU A N 1
ATOM 1672 C CA . GLU A 1 205 ? 14.214 14.834 1.126 1.00 60.78 205 GLU A CA 1
ATOM 1673 C C . GLU A 1 205 ? 15.075 14.014 0.160 1.00 60.78 205 GLU A C 1
ATOM 1675 O O . GLU A 1 205 ? 16.118 14.503 -0.279 1.00 60.78 205 GLU A O 1
ATOM 1680 N N . VAL A 1 206 ? 14.592 12.849 -0.283 1.00 59.06 206 VAL A N 1
ATOM 1681 C CA . VAL A 1 206 ? 15.245 12.058 -1.341 1.00 59.06 206 VAL A CA 1
ATOM 1682 C C . VAL A 1 206 ? 15.361 12.871 -2.638 1.00 59.06 206 VAL A C 1
ATOM 1684 O O . VAL A 1 206 ? 16.429 12.918 -3.251 1.00 59.06 206 VAL A O 1
ATOM 1687 N N . GLY A 1 207 ? 14.305 13.590 -3.035 1.00 59.94 207 GLY A N 1
ATOM 1688 C CA . GLY A 1 207 ? 14.334 14.489 -4.194 1.00 59.94 207 GLY A CA 1
ATOM 1689 C C . GLY A 1 207 ? 15.388 15.600 -4.072 1.00 59.94 207 GLY A C 1
ATOM 1690 O O . GLY A 1 207 ? 16.134 15.853 -5.021 1.00 59.94 207 GLY A O 1
ATOM 1691 N N . LYS A 1 208 ? 15.513 16.216 -2.887 1.00 59.56 208 LYS A N 1
ATOM 1692 C CA . LYS A 1 208 ? 16.502 17.272 -2.597 1.00 59.56 208 LYS A CA 1
ATOM 1693 C C . LYS A 1 208 ? 17.942 16.766 -2.643 1.00 59.56 208 LYS A C 1
ATOM 1695 O O . LYS A 1 208 ? 18.800 17.463 -3.184 1.00 59.56 208 LYS A O 1
ATOM 1700 N N . LEU A 1 209 ? 18.214 15.566 -2.124 1.00 51.62 209 LEU A N 1
ATOM 1701 C CA . LEU A 1 209 ? 19.554 14.961 -2.134 1.00 51.62 209 LEU A CA 1
ATOM 1702 C C . LEU A 1 209 ? 20.092 14.730 -3.554 1.00 51.62 209 LEU A C 1
ATOM 1704 O O . LEU A 1 209 ? 21.305 14.713 -3.764 1.00 51.62 209 LEU A O 1
ATOM 1708 N N . HIS A 1 210 ? 19.203 14.604 -4.540 1.00 53.09 210 HIS A N 1
ATOM 1709 C CA . HIS A 1 210 ? 19.571 14.375 -5.935 1.00 53.09 210 HIS A CA 1
ATOM 1710 C C . HIS A 1 210 ? 19.571 15.633 -6.818 1.00 53.09 210 HIS A C 1
ATOM 1712 O O . HIS A 1 210 ? 19.861 15.511 -8.006 1.00 53.09 210 HIS A O 1
ATOM 1718 N N . GLY A 1 211 ? 19.302 16.823 -6.263 1.00 49.25 211 GLY A N 1
ATOM 1719 C CA . GLY A 1 211 ? 19.493 18.112 -6.945 1.00 49.25 211 GLY A CA 1
ATOM 1720 C C . GLY A 1 211 ? 18.596 18.377 -8.162 1.00 49.25 211 GLY A C 1
ATOM 1721 O O . GLY A 1 211 ? 18.888 19.294 -8.927 1.00 49.25 211 GLY A O 1
ATOM 1722 N N . ASP A 1 212 ? 17.519 17.608 -8.347 1.00 55.31 212 ASP A N 1
ATOM 1723 C CA . ASP A 1 212 ? 16.682 17.653 -9.549 1.00 55.31 212 ASP A CA 1
ATOM 1724 C C . ASP A 1 212 ? 15.231 18.054 -9.225 1.00 55.31 212 ASP A C 1
ATOM 1726 O O . ASP A 1 212 ? 14.476 17.277 -8.638 1.00 55.31 212 ASP A O 1
ATOM 1730 N N . ASN A 1 213 ? 14.799 19.221 -9.725 1.00 56.25 213 ASN A N 1
ATOM 1731 C CA . ASN A 1 213 ? 13.407 19.714 -9.656 1.00 56.25 213 ASN A CA 1
ATOM 1732 C C . ASN A 1 213 ? 12.374 18.769 -10.309 1.00 56.25 213 ASN A C 1
ATOM 1734 O O . ASN A 1 213 ? 11.173 18.928 -10.109 1.00 56.25 213 ASN A O 1
ATOM 1738 N N . TYR A 1 214 ? 12.821 17.778 -11.089 1.00 52.78 214 TYR A N 1
ATOM 1739 C CA . TYR A 1 214 ? 11.952 16.813 -11.771 1.00 52.78 214 TYR A CA 1
ATOM 1740 C C . TYR A 1 214 ? 11.106 15.974 -10.802 1.00 52.78 214 TYR A C 1
ATOM 1742 O O . TYR A 1 214 ? 10.000 15.550 -11.142 1.00 52.78 214 TYR A O 1
ATOM 1750 N N . TYR A 1 215 ? 11.618 15.739 -9.591 1.00 57.47 215 TYR A N 1
ATOM 1751 C CA . TYR A 1 215 ? 10.877 15.009 -8.572 1.00 57.47 215 TYR A CA 1
ATOM 1752 C C . TYR A 1 215 ? 9.669 15.791 -8.066 1.00 57.47 215 TYR A C 1
ATOM 1754 O O . TYR A 1 215 ? 8.631 15.185 -7.842 1.00 57.47 215 TYR A O 1
ATOM 1762 N N . GLU A 1 216 ? 9.756 17.115 -7.934 1.00 59.69 216 GLU A N 1
ATOM 1763 C CA . GLU A 1 216 ? 8.670 17.898 -7.345 1.00 59.69 216 GLU A CA 1
ATOM 1764 C C . GLU A 1 216 ? 7.409 17.891 -8.220 1.00 59.69 216 GLU A C 1
ATOM 1766 O O . GLU A 1 216 ? 6.331 17.630 -7.698 1.00 59.69 216 GLU A O 1
ATOM 1771 N N . GLU A 1 217 ? 7.512 18.084 -9.539 1.00 60.25 217 GLU A N 1
ATOM 1772 C CA . GLU A 1 217 ? 6.327 18.140 -10.416 1.00 60.25 217 GLU A CA 1
ATOM 1773 C C . GLU A 1 217 ? 5.598 16.790 -10.539 1.00 60.25 217 GLU A C 1
ATOM 1775 O O . GLU A 1 217 ? 4.368 16.747 -10.499 1.00 60.25 217 GLU A O 1
ATOM 1780 N N . ASN A 1 218 ? 6.330 15.674 -10.635 1.00 57.84 218 ASN A N 1
ATOM 1781 C CA . ASN A 1 218 ? 5.713 14.348 -10.762 1.00 57.84 218 ASN A CA 1
ATOM 1782 C C . ASN A 1 218 ? 5.228 13.791 -9.419 1.00 57.84 218 ASN A C 1
ATOM 1784 O O . ASN A 1 218 ? 4.181 13.145 -9.371 1.00 57.84 218 ASN A O 1
ATOM 1788 N N . ILE A 1 219 ? 5.933 14.085 -8.318 1.00 62.06 219 ILE A N 1
ATOM 1789 C CA . ILE A 1 219 ? 5.471 13.728 -6.973 1.00 62.06 219 ILE A CA 1
ATOM 1790 C C . ILE A 1 219 ? 4.142 14.421 -6.677 1.00 62.06 219 ILE A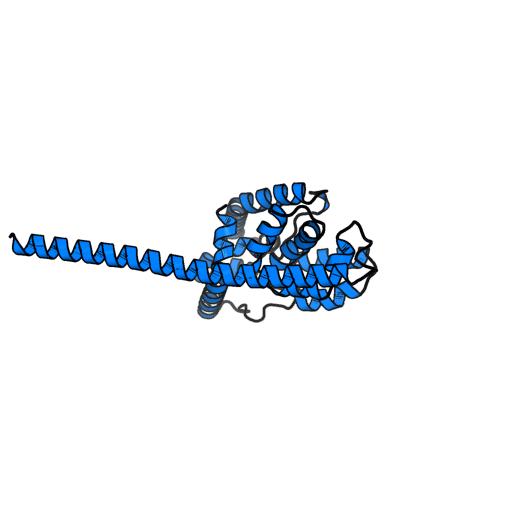 C 1
ATOM 1792 O O . ILE A 1 219 ? 3.271 13.779 -6.115 1.00 62.06 219 ILE A O 1
ATOM 1796 N N . GLN A 1 220 ? 3.923 15.680 -7.071 1.00 63.59 220 GLN A N 1
ATOM 1797 C CA . GLN A 1 220 ? 2.645 16.356 -6.788 1.00 63.59 220 GLN A CA 1
ATOM 1798 C C . GLN A 1 220 ? 1.434 15.643 -7.410 1.00 63.59 220 GLN A C 1
ATOM 1800 O O . GLN A 1 220 ? 0.384 15.566 -6.777 1.00 63.59 220 GLN A O 1
ATOM 1805 N N . ASN A 1 221 ? 1.586 15.062 -8.605 1.00 61.00 221 ASN A N 1
ATOM 1806 C CA . ASN A 1 221 ? 0.523 14.264 -9.223 1.00 61.00 221 ASN A CA 1
ATOM 1807 C C . ASN A 1 221 ? 0.294 12.941 -8.468 1.00 61.00 221 ASN A C 1
ATOM 1809 O O . ASN A 1 221 ? -0.850 12.556 -8.225 1.00 61.00 221 ASN A O 1
ATOM 1813 N N . ILE A 1 222 ? 1.374 12.287 -8.027 1.00 61.22 222 ILE A N 1
ATOM 1814 C CA . ILE A 1 222 ? 1.327 11.045 -7.234 1.00 61.22 222 ILE A CA 1
ATOM 1815 C C . ILE A 1 222 ? 0.759 11.292 -5.824 1.00 61.22 222 ILE A C 1
ATOM 1817 O O . ILE A 1 222 ? 0.046 10.458 -5.271 1.00 61.22 222 ILE A O 1
ATOM 1821 N N . LEU A 1 223 ? 1.037 12.460 -5.246 1.00 64.62 223 LEU A N 1
ATOM 1822 C CA . LEU A 1 223 ? 0.551 12.899 -3.938 1.00 64.62 223 LEU A CA 1
ATOM 1823 C C . LEU A 1 223 ? -0.831 13.553 -4.002 1.00 64.62 223 LEU A C 1
ATOM 1825 O O . LEU A 1 223 ? -1.257 14.158 -3.014 1.00 64.62 223 LEU A O 1
ATOM 1829 N N . SER A 1 224 ? -1.528 13.459 -5.138 1.00 68.12 224 SER A N 1
ATOM 1830 C CA . SER A 1 224 ? -2.887 13.976 -5.234 1.00 68.12 224 SER A CA 1
ATOM 1831 C C . SER A 1 224 ? -3.751 13.374 -4.121 1.00 68.12 224 SER A C 1
ATOM 1833 O O . SER A 1 224 ? -3.754 12.168 -3.863 1.00 68.12 224 SER A O 1
ATOM 1835 N N . VAL A 1 225 ? -4.431 14.256 -3.390 1.00 75.19 225 VAL A N 1
ATOM 1836 C CA . VAL A 1 225 ? -5.293 13.862 -2.277 1.00 75.19 225 VAL A CA 1
ATOM 1837 C C . VAL A 1 225 ? -6.473 13.092 -2.854 1.00 75.19 225 VAL A C 1
ATOM 1839 O O . VAL A 1 225 ? -7.143 13.580 -3.769 1.00 75.19 225 VAL A O 1
ATOM 1842 N N . ASP A 1 226 ? -6.757 11.908 -2.309 1.00 81.88 226 ASP A N 1
ATOM 1843 C CA . ASP A 1 226 ? -7.956 11.164 -2.684 1.00 81.88 226 ASP A CA 1
ATOM 1844 C C . ASP A 1 226 ? -9.197 11.901 -2.160 1.00 81.88 226 ASP A C 1
ATOM 1846 O O . ASP A 1 226 ? -9.627 11.755 -1.015 1.00 81.88 226 ASP A O 1
ATOM 1850 N N . THR A 1 227 ? -9.777 12.721 -3.034 1.00 85.00 227 THR A N 1
ATOM 1851 C CA . THR A 1 227 ? -10.971 13.525 -2.741 1.00 85.00 227 THR A CA 1
ATOM 1852 C C . THR A 1 227 ? -12.236 12.694 -2.516 1.00 85.00 227 THR A C 1
ATOM 1854 O O . THR A 1 227 ? -13.262 13.253 -2.129 1.00 85.00 227 THR A O 1
ATOM 1857 N N . SER A 1 228 ? -12.195 11.375 -2.749 1.00 90.44 228 SER A N 1
ATOM 1858 C CA . SER A 1 228 ? -13.326 10.490 -2.464 1.00 90.44 228 SER A CA 1
ATOM 1859 C C . SER A 1 228 ? -13.475 10.164 -0.975 1.00 90.44 228 SER A C 1
ATOM 1861 O O . SER A 1 228 ? -14.548 9.716 -0.563 1.00 90.44 228 SER A O 1
ATOM 1863 N N . ILE A 1 229 ? -12.436 10.408 -0.169 1.00 92.25 229 ILE A N 1
ATOM 1864 C CA . ILE A 1 229 ? -12.431 10.101 1.262 1.00 92.25 229 ILE A CA 1
ATOM 1865 C C . ILE A 1 229 ? -13.372 11.052 2.007 1.00 92.25 229 ILE A C 1
ATOM 1867 O O . ILE A 1 229 ? -13.266 12.273 1.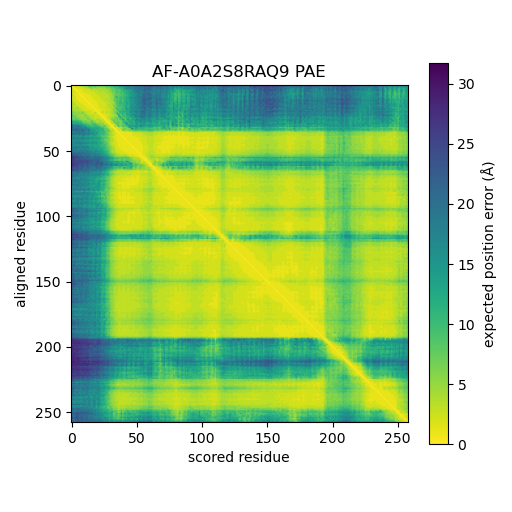849 1.00 92.25 229 ILE A O 1
ATOM 1871 N N . PRO A 1 230 ? -14.274 10.533 2.859 1.00 94.69 230 PRO A N 1
ATOM 1872 C CA . PRO A 1 230 ? -15.146 11.381 3.657 1.00 94.69 230 PRO A CA 1
ATOM 1873 C C . PRO A 1 230 ? -14.359 12.321 4.585 1.00 94.69 230 PRO A C 1
ATOM 1875 O O . PRO A 1 230 ? -13.572 11.907 5.442 1.00 94.69 230 PRO A O 1
ATOM 1878 N N . THR A 1 231 ? -14.610 13.621 4.438 1.00 93.06 231 THR A N 1
ATOM 1879 C CA . THR A 1 231 ? -14.007 14.669 5.278 1.00 93.06 231 THR A CA 1
ATOM 1880 C C . THR A 1 231 ? -14.740 14.869 6.604 1.00 93.06 231 THR A C 1
ATOM 1882 O O . THR A 1 231 ? -14.208 15.514 7.502 1.00 93.06 231 THR A O 1
ATOM 1885 N N . ASP A 1 232 ? -15.942 14.307 6.743 1.00 92.56 232 ASP A N 1
ATOM 1886 C CA . ASP A 1 232 ? -16.756 14.320 7.956 1.00 92.56 232 ASP A CA 1
ATOM 1887 C C . ASP A 1 232 ? -16.908 12.905 8.551 1.00 92.56 232 ASP A C 1
ATOM 1889 O O . ASP A 1 232 ? -16.314 11.932 8.075 1.00 92.56 232 ASP A O 1
ATOM 1893 N N . ASN A 1 233 ? -17.662 12.793 9.646 1.00 89.94 233 ASN A N 1
ATOM 1894 C CA . ASN A 1 233 ? -17.915 11.527 10.347 1.00 89.94 233 ASN A CA 1
ATOM 1895 C C . ASN A 1 233 ? -19.268 10.907 9.948 1.00 89.94 233 ASN A C 1
ATOM 1897 O O . ASN A 1 233 ? -19.893 10.185 10.726 1.00 89.94 233 ASN A O 1
ATOM 1901 N N . ASP A 1 234 ? -19.751 11.196 8.735 1.00 94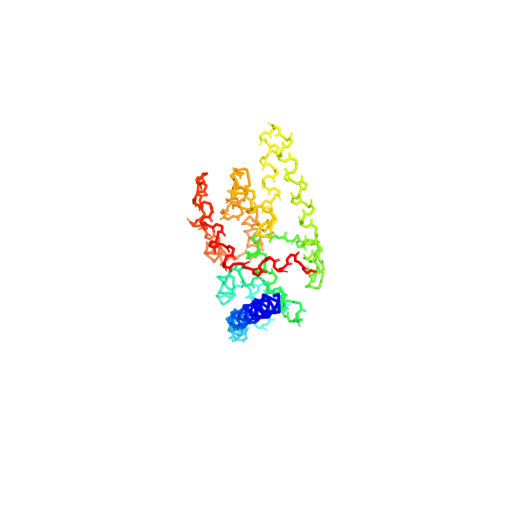.62 234 ASP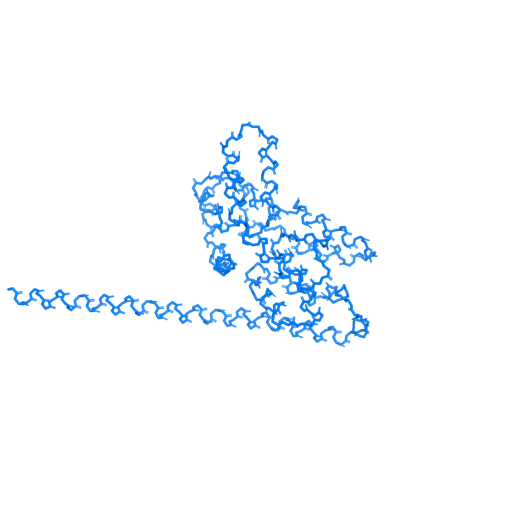 A N 1
ATOM 1902 C CA . ASP A 1 234 ? -20.983 10.607 8.213 1.00 94.62 234 ASP A CA 1
ATOM 1903 C C . ASP A 1 234 ? -20.793 9.099 7.973 1.00 94.62 234 ASP A C 1
ATOM 1905 O O . ASP A 1 234 ? -20.048 8.667 7.086 1.00 94.62 234 ASP A O 1
ATOM 1909 N N . LYS A 1 235 ? -21.480 8.281 8.780 1.00 93.75 235 LYS A N 1
ATOM 1910 C CA . LYS A 1 235 ? -21.356 6.817 8.743 1.00 93.75 235 LYS A CA 1
ATOM 1911 C C . LYS A 1 235 ? -21.740 6.218 7.391 1.00 93.75 235 LYS A C 1
ATOM 1913 O O . LYS A 1 235 ? -21.158 5.209 6.998 1.00 93.75 235 LYS A O 1
ATOM 1918 N N . ASP A 1 236 ? -22.700 6.802 6.679 1.00 94.62 236 ASP A N 1
ATOM 1919 C CA . ASP A 1 236 ? -23.160 6.265 5.399 1.00 94.62 236 ASP A CA 1
ATOM 1920 C C . ASP A 1 236 ? -22.157 6.581 4.284 1.00 94.62 236 ASP A C 1
ATOM 1922 O O . ASP A 1 236 ? -21.890 5.723 3.435 1.00 94.62 236 ASP A O 1
ATOM 1926 N N . LYS A 1 237 ? -21.522 7.762 4.326 1.00 95.25 237 LYS A N 1
ATOM 1927 C CA . LYS A 1 237 ? -20.401 8.089 3.429 1.00 95.25 237 LYS A CA 1
ATOM 1928 C C . LYS A 1 237 ? -19.215 7.160 3.654 1.00 95.25 237 LYS A C 1
ATOM 1930 O O . LYS A 1 237 ? -18.684 6.634 2.678 1.00 95.25 237 LYS A O 1
ATOM 1935 N N . TRP A 1 238 ? -18.846 6.909 4.912 1.00 94.94 238 TRP A N 1
ATOM 1936 C CA . TRP A 1 238 ? -17.782 5.960 5.247 1.00 94.94 238 TRP A CA 1
ATOM 1937 C C . TRP A 1 238 ? -18.112 4.549 4.779 1.00 94.94 238 TRP A C 1
ATOM 1939 O O . TRP A 1 238 ? -17.327 3.966 4.043 1.00 94.94 238 TRP A O 1
ATOM 1949 N N . LYS A 1 239 ? -19.296 4.015 5.089 1.00 94.62 239 LYS A N 1
ATOM 1950 C CA . LYS A 1 239 ? -19.702 2.682 4.610 1.00 94.62 239 LYS A CA 1
ATOM 1951 C C . LYS A 1 239 ? -19.636 2.564 3.091 1.00 94.62 239 LYS A C 1
ATOM 1953 O O . LYS A 1 239 ? -19.147 1.559 2.582 1.00 94.62 239 LYS A O 1
ATOM 1958 N N . LYS A 1 240 ? -20.105 3.583 2.366 1.00 95.19 240 LYS A N 1
ATO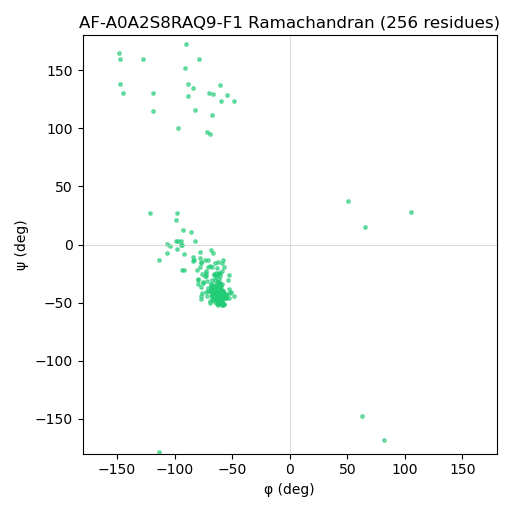M 1959 C CA . LYS A 1 240 ? -20.030 3.608 0.904 1.00 95.19 240 LYS A CA 1
ATOM 1960 C C . LYS A 1 240 ? -18.579 3.603 0.418 1.00 95.19 240 LYS A C 1
ATOM 1962 O O . LYS A 1 240 ? -18.232 2.744 -0.387 1.00 95.19 240 LYS A O 1
ATOM 1967 N N . TRP A 1 241 ? -17.751 4.519 0.922 1.00 95.00 241 TRP A N 1
ATOM 1968 C CA . TRP A 1 241 ? -16.344 4.615 0.535 1.00 95.00 241 TRP A CA 1
ATOM 1969 C C . TRP A 1 241 ? -15.591 3.316 0.830 1.00 95.00 241 TRP A C 1
ATOM 1971 O O . TRP A 1 241 ? -14.886 2.816 -0.038 1.00 95.00 241 TRP A O 1
ATOM 1981 N N . ILE A 1 242 ? -15.805 2.717 2.005 1.00 94.00 242 ILE A N 1
ATOM 1982 C CA . ILE A 1 242 ? -15.155 1.461 2.383 1.00 94.00 242 ILE A CA 1
ATOM 1983 C C . ILE A 1 242 ? -15.593 0.317 1.464 1.00 94.00 242 ILE A C 1
ATOM 1985 O O . ILE A 1 242 ? -14.741 -0.430 1.001 1.00 94.00 242 ILE A O 1
ATOM 1989 N N . ASN A 1 243 ? -16.882 0.193 1.141 1.00 92.12 243 ASN A N 1
ATOM 1990 C CA . ASN A 1 243 ? -17.345 -0.840 0.208 1.00 92.12 243 ASN A CA 1
ATOM 1991 C C . ASN A 1 243 ? -16.719 -0.672 -1.189 1.00 92.12 243 ASN A C 1
ATOM 1993 O O . ASN A 1 243 ? -16.305 -1.656 -1.804 1.00 92.12 243 ASN A O 1
ATOM 1997 N N . ASP A 1 244 ? -16.630 0.567 -1.683 1.00 91.00 244 ASP A N 1
ATOM 1998 C CA . ASP A 1 244 ? -15.988 0.875 -2.965 1.00 91.00 244 ASP A CA 1
ATOM 1999 C C . ASP A 1 244 ? -14.476 0.586 -2.915 1.00 91.00 244 ASP A C 1
ATOM 2001 O O . ASP A 1 244 ? -13.920 0.026 -3.864 1.00 91.00 244 ASP A O 1
ATOM 2005 N N . PHE A 1 245 ? -13.817 0.925 -1.802 1.00 90.62 245 PHE A N 1
ATOM 2006 C CA . PHE A 1 245 ? -12.404 0.653 -1.555 1.00 90.62 245 PHE A CA 1
ATOM 2007 C C . PHE A 1 245 ? -12.127 -0.850 -1.504 1.00 90.62 245 PHE A C 1
ATOM 2009 O O . PHE A 1 245 ? -11.258 -1.330 -2.225 1.00 90.62 245 PHE A O 1
ATOM 2016 N N . GLU A 1 246 ? -12.876 -1.609 -0.703 1.00 88.94 246 GLU A N 1
ATOM 2017 C CA . GLU A 1 246 ? -12.705 -3.055 -0.552 1.00 88.94 246 GLU A CA 1
ATOM 2018 C C . GLU A 1 246 ? -12.913 -3.784 -1.875 1.00 88.94 246 GLU A C 1
ATOM 2020 O O . GLU A 1 246 ? -12.103 -4.640 -2.210 1.00 88.94 246 GLU A O 1
ATOM 2025 N N . LYS A 1 247 ? -13.928 -3.397 -2.657 1.00 86.81 247 LYS A N 1
ATOM 2026 C CA . LYS A 1 247 ? -14.183 -3.972 -3.983 1.00 86.81 247 LYS A CA 1
ATOM 2027 C C . LYS A 1 247 ? -13.015 -3.752 -4.948 1.00 86.81 247 LYS A C 1
ATOM 2029 O O . LYS A 1 247 ? -12.684 -4.641 -5.722 1.00 86.81 247 LYS A O 1
ATOM 2034 N N . LYS A 1 248 ? -12.398 -2.567 -4.929 1.00 83.12 248 LYS A N 1
ATOM 2035 C CA . LYS A 1 248 ? -11.227 -2.267 -5.771 1.00 83.12 248 LYS A CA 1
ATOM 2036 C C . LYS A 1 248 ? -9.958 -2.970 -5.285 1.00 83.12 248 LYS A C 1
ATOM 2038 O O . LYS A 1 248 ? -9.068 -3.231 -6.084 1.00 83.12 248 LYS A O 1
ATOM 2043 N N . ASN A 1 249 ? -9.880 -3.268 -3.989 1.00 81.56 249 ASN A N 1
ATOM 2044 C CA . ASN A 1 249 ? -8.652 -3.665 -3.306 1.00 81.56 249 ASN A CA 1
ATOM 2045 C C . ASN A 1 249 ? -8.740 -5.043 -2.632 1.00 81.56 249 ASN A C 1
ATOM 2047 O O . ASN A 1 249 ? -8.019 -5.309 -1.666 1.00 81.56 249 ASN A O 1
ATOM 2051 N N . GLU A 1 250 ? -9.589 -5.948 -3.129 1.00 78.31 250 GLU A N 1
ATOM 2052 C CA . GLU A 1 250 ? -9.784 -7.277 -2.529 1.00 78.31 250 GLU A CA 1
ATOM 2053 C C . GLU A 1 250 ? -8.461 -8.045 -2.357 1.00 78.31 250 GLU A C 1
ATOM 2055 O O . GLU A 1 250 ? -8.278 -8.781 -1.384 1.00 78.31 250 GLU A O 1
ATOM 2060 N N . LYS A 1 251 ? -7.487 -7.807 -3.245 1.00 70.31 251 LYS A N 1
ATOM 2061 C CA . LYS A 1 251 ? -6.155 -8.420 -3.190 1.00 70.31 251 LYS A CA 1
ATOM 2062 C C . LYS A 1 251 ? -5.254 -7.888 -2.079 1.00 70.31 251 LYS A C 1
ATOM 2064 O O . LYS A 1 251 ? -4.411 -8.650 -1.611 1.00 70.31 251 LYS A O 1
ATOM 2069 N N . ILE A 1 252 ? -5.442 -6.669 -1.571 1.00 69.25 252 ILE A N 1
ATOM 2070 C CA . ILE A 1 252 ? -4.661 -6.189 -0.414 1.00 69.25 252 ILE A CA 1
ATOM 2071 C C . ILE A 1 252 ? -4.914 -7.092 0.799 1.00 69.25 252 ILE A C 1
ATOM 2073 O O . ILE A 1 252 ? -3.987 -7.448 1.519 1.00 69.25 252 ILE A O 1
ATOM 2077 N N . LYS A 1 253 ? -6.152 -7.576 0.978 1.00 70.19 253 LYS A N 1
ATOM 2078 C CA . LYS A 1 253 ? -6.467 -8.552 2.036 1.00 70.19 253 LYS A CA 1
ATOM 2079 C C . LYS A 1 253 ? -5.715 -9.875 1.867 1.00 70.19 253 LYS A C 1
ATOM 2081 O O . LYS A 1 253 ? -5.540 -10.590 2.849 1.00 70.19 253 LYS A O 1
ATOM 2086 N N . SER A 1 254 ? -5.308 -10.226 0.645 1.00 70.00 254 SER A N 1
ATOM 2087 C CA . SER A 1 254 ? -4.498 -11.421 0.381 1.00 70.00 254 SER A CA 1
ATOM 2088 C C . SER A 1 254 ? -3.014 -11.211 0.695 1.00 70.00 254 SER A C 1
ATOM 2090 O O . SER A 1 254 ? -2.371 -12.156 1.140 1.00 70.00 254 SER A O 1
ATOM 2092 N N . LEU A 1 255 ? -2.501 -9.978 0.573 1.00 62.00 255 LEU A N 1
ATOM 2093 C CA . LEU A 1 255 ? -1.102 -9.639 0.874 1.00 62.00 255 LEU A CA 1
ATOM 2094 C C . LEU A 1 255 ? -0.720 -9.778 2.344 1.00 62.00 255 LEU A C 1
ATOM 2096 O O . LEU A 1 255 ? 0.449 -9.992 2.647 1.00 62.00 255 LEU A O 1
ATOM 2100 N N . LEU A 1 256 ? -1.695 -9.646 3.240 1.00 61.50 256 LEU A N 1
ATOM 2101 C CA . LEU A 1 256 ? -1.507 -9.751 4.689 1.00 61.50 256 LEU A CA 1
ATOM 2102 C C . LEU A 1 256 ? -1.759 -11.172 5.223 1.00 61.50 256 LEU A C 1
ATOM 2104 O O . LEU A 1 256 ? -1.687 -11.398 6.426 1.00 61.50 256 LEU A O 1
ATOM 2108 N N . LYS A 1 257 ? -2.122 -12.120 4.348 1.00 60.75 257 LYS A N 1
ATOM 2109 C CA . LYS A 1 257 ? -2.412 -13.522 4.703 1.00 60.75 257 LYS A CA 1
ATOM 2110 C C . LYS A 1 257 ? -1.313 -14.503 4.274 1.00 60.75 257 LYS A C 1
ATOM 2112 O O . LYS A 1 257 ? -1.495 -15.703 4.477 1.00 60.75 257 LYS A O 1
ATOM 2117 N N . GLN A 1 258 ? -0.241 -14.014 3.650 1.00 52.50 258 GLN A N 1
ATOM 2118 C CA . GLN A 1 258 ? 0.919 -14.789 3.194 1.00 52.50 258 GLN A CA 1
ATOM 2119 C C . GLN A 1 258 ? 2.098 -14.558 4.131 1.00 52.50 258 GLN A C 1
ATOM 2121 O O . GLN A 1 258 ? 2.782 -15.557 4.445 1.00 52.50 258 GLN A O 1
#

Nearest PDB structures (foldseek):
  5eg1-assembly1_B  TM=1.669E-01  e=3.361E+00  Escherichia coli

Solvent-accessible surface area (backbone atoms only — not comparable to full-atom values): 14400 Å² total; per-residue (Å²): 114,72,68,61,55,53,52,53,51,53,52,51,51,50,51,51,51,51,53,53,49,52,53,53,53,52,52,53,54,54,51,58,50,50,55,50,55,53,48,55,51,51,53,41,52,52,51,29,51,50,54,39,63,73,31,74,79,43,60,74,56,95,61,41,73,60,60,60,72,36,71,47,40,49,60,52,42,71,61,35,59,68,43,42,67,60,53,53,50,45,38,74,77,37,94,50,65,64,30,56,33,42,54,58,39,45,30,61,39,35,40,23,75,77,63,69,91,78,35,94,44,64,68,46,40,54,54,51,52,50,52,51,58,70,47,42,63,64,51,51,54,50,47,54,53,51,54,75,71,52,87,50,68,67,61,44,53,50,50,35,48,62,54,22,53,52,15,61,73,47,45,86,79,44,51,66,52,32,54,78,57,38,59,71,55,47,50,24,54,52,42,40,48,36,70,78,29,64,56,58,51,54,54,49,50,57,32,58,78,66,76,45,75,70,46,58,67,56,44,52,66,73,49,54,56,62,80,79,58,69,90,66,87,53,49,67,56,46,42,50,46,49,54,56,46,47,69,64,31,58,63,60,64,53,69,76,72,116

Secondary structure (DSSP, 8-state):
-HHHHHHHHHHHHHHHHHHHHHHHHHHHHHHHHHHHHHHHHHHHHHHHHHHHHH-TTTTT-SSSTTGGGSHHHHHHHTT-GGGHHHHHHHHHH--SHHHHHHHHHHHHHHT----GGG-SSHHHHHHHHHHHHHHHHHHHHHHHHHHHH---HHHHHHHHHHHHTTGGGGHHHHHHHHHHT-HHHHHHHHHHHSTTSHHHHHHHHHHHHTT-THHHHHHHHHT---TTS-SS--HHHHHHHHHHHHHH-TTHHHHT--

Sequence (258 aa):
MKTRKKIVAMLLTLLVVCVLGSIFLTTLTTQSEDDSYRKIFNEKIEKWKEACRNNSKISLYSYSGPYIKTKEFGEIVELGIEYLPYMEEYIEDNNDIYASALVVAVHLNAKTYIDDESYSSKREWIEEWKKFKNQLPDRVEKIIKEMNETNDPEKLNELKKDMAENGVLVLPFILEDIKDGNENLADVVRIIFSSESRFCEGLKEVGKLHGDNYYEENIQNILSVDTSIPTDNDKDKWKKWINDFEKKNEKIKSLLKQ

Mean predicted aligned error: 7.9 Å

pLDDT: mean 85.13, std 12.92, range [49.25, 98.0]

Radius of gyration: 22.36 Å; Cα contacts (8 Å, |Δi|>4): 204; chains: 1; bounding box: 67×63×53 Å

Foldseek 3Di:
DVVVVVVVVVVVVVVVVVVVVVVVVVVVVVVVVVVVLLVVLVVLLVVLVVVQCVDPVNVPDPALVSSCLDVSVLVNLVSAQQNLVSLLVCLVVDPDRSSVNSLVSNCLRQLADDDPVQDDDSVSVNVVVVVLLQCLLVLLVVLVVVLVVDPDPVSLVVSLLVNLNSAPLCCVVCLVVLLVQPVSVLVSVQQSQACNRCSVVVQVVVVVVVVDPSSVVSVCVSSPRPPLRDPDSPSVSSVVSSVVVCVSRVCSVVVSVD